Protein AF-A0A3R5X201-F1 (afdb_monomer_lite)

pLDDT: mean 80.2, std 12.68, range [33.44, 96.19]

Radius of gyration: 20.23 Å; chains: 1; bounding box: 48×45×53 Å

Secondary structure (DSSP, 8-state):
--HHHHHHHHHHHHHHHHHHHHHHHH---SSHHHHHHHHHHHHHHHHHHHHHHHHHHHHH---HHHHHHHHHHHHHHHHHHHHHHHHHHS-TT-HHHHHHHHHHTHHHHHHHHHHHHHHHTTTT--TT----GGGGGGHHHHHHHHHHHHTHHHH-SSEE--TT-TT-GGGGSTTTSEE-HHHHHHHHHHHHHHHHHHHHHHHH----S-HHHHHHHHHHHHHHHHHHHHHHTT-GGGSTTTT-

Foldseek 3Di:
DDPVVVVVVVVVVLVVLVVLLVVLVPDDDPDVVSVVVSLVVNLVSVLVVLVVVLVVVVVVQLADVLNVLSVVLSVLSNQLSVLVSQLVPDDLVQLVSNLQSVLSNLLSLLVNLLSLLVSLVCPPPDRPDDDDCVSVCSCVLSVVLSVCSNVCVVPVQAKAAPPPCVSRSVRPDPPRIDGHPSVVVSVCSSVVSNVNSLVSNVVSCPCPVDVVVNCVSVVVVVVVVVLVVCLVVVPPVNVSPPSD

Sequence (244 aa):
MSEKKKFTVYVGSVALCVGVAVLLHYVSFTNPYLQSICHLLRPFIYIGLYLVWAISFQKRIIQKEPRRCLIMIAVMMVFWMLVRMCKFEIPYEMPTALRYSWYLYYIPMLLLPTVSLYLAFYIRQPENYKLPERRCLLFFPALFLIGIVLTNDLHQLIFTFPEGRLGEAASYEVGVYGYGAMYYAIVTWDLGCLLVALLIILLRCRKIKNRKMLWMPFGAYGLSVVYGIAYYLNLPSGKYFQAI

Structure (mmCIF, N/CA/C/O backbone):
data_AF-A0A3R5X201-F1
#
_entry.id   AF-A0A3R5X201-F1
#
loop_
_atom_site.group_PDB
_atom_site.id
_atom_site.type_symbol
_atom_site.label_atom_id
_atom_site.label_alt_id
_atom_site.label_comp_id
_atom_site.label_asym_id
_atom_site.label_entity_id
_atom_site.label_seq_id
_atom_site.pdbx_PDB_ins_code
_atom_site.Cartn_x
_atom_site.Cartn_y
_atom_site.Cartn_z
_atom_site.occupancy
_atom_site.B_iso_or_equiv
_atom_site.auth_seq_id
_atom_site.auth_comp_id
_atom_site.auth_asym_id
_atom_site.auth_atom_id
_atom_site.pdbx_PDB_model_num
ATOM 1 N N . MET A 1 1 ? -8.505 22.299 28.135 1.00 54.88 1 MET A N 1
ATOM 2 C CA . MET A 1 1 ? -8.803 22.596 26.711 1.00 54.88 1 MET A CA 1
ATOM 3 C C . MET A 1 1 ? -9.938 21.692 26.233 1.00 54.88 1 MET A C 1
ATOM 5 O O . MET A 1 1 ? -9.819 20.489 26.414 1.00 54.88 1 MET A O 1
ATOM 9 N N . SER A 1 2 ? -11.025 22.250 25.679 1.00 70.00 2 SER A N 1
ATOM 10 C CA . SER A 1 2 ? -12.183 21.482 25.170 1.00 70.00 2 SER A CA 1
ATOM 11 C C . SER A 1 2 ? -11.761 20.441 24.119 1.00 70.00 2 SER A C 1
ATOM 13 O O . SER A 1 2 ? -10.895 20.735 23.293 1.00 70.00 2 SER A O 1
ATOM 15 N N . GLU A 1 3 ? -12.378 19.253 24.120 1.00 66.56 3 GLU A N 1
ATOM 16 C CA . GLU A 1 3 ? -12.122 18.171 23.145 1.00 66.56 3 GLU A CA 1
ATOM 17 C C . GLU A 1 3 ? -12.241 18.650 21.689 1.00 66.56 3 GLU A C 1
ATOM 19 O O . GLU A 1 3 ? -11.437 18.272 20.838 1.00 66.56 3 GLU A O 1
ATOM 24 N N . LYS A 1 4 ? -13.156 19.591 21.412 1.00 67.94 4 LYS A N 1
ATOM 25 C CA . LYS A 1 4 ? -13.264 20.231 20.091 1.00 67.94 4 LYS A CA 1
ATOM 26 C C . LYS A 1 4 ? -12.002 21.016 19.723 1.00 67.94 4 LYS A C 1
ATOM 28 O O . LYS A 1 4 ? -11.530 20.908 18.601 1.00 67.94 4 LYS A O 1
ATOM 33 N N . LYS A 1 5 ? -11.420 21.757 20.672 1.00 69.25 5 LYS A N 1
ATOM 34 C CA . LYS A 1 5 ? -10.214 22.573 20.448 1.00 69.25 5 LYS A CA 1
ATOM 35 C C . LYS A 1 5 ? -8.973 21.692 20.240 1.00 69.25 5 LYS A C 1
ATOM 37 O O . LYS A 1 5 ? -8.153 22.015 19.390 1.00 69.25 5 LYS A O 1
ATOM 42 N N . LYS A 1 6 ? -8.870 20.545 20.928 1.00 72.06 6 LYS A N 1
ATOM 43 C CA . LYS A 1 6 ? -7.824 19.532 20.662 1.00 72.06 6 LYS A CA 1
ATOM 44 C C . LYS A 1 6 ? -7.958 18.921 19.265 1.00 72.06 6 LYS A C 1
ATOM 46 O O . LYS A 1 6 ? -6.959 18.801 18.563 1.00 72.06 6 LYS A O 1
ATOM 51 N N . PHE A 1 7 ? -9.179 18.574 18.857 1.00 73.12 7 PHE A N 1
ATOM 52 C CA . PHE A 1 7 ? -9.446 18.027 17.526 1.00 73.12 7 PHE A CA 1
ATOM 53 C C . PHE A 1 7 ? -9.101 19.029 16.415 1.00 73.12 7 PHE A C 1
ATOM 55 O O . PHE A 1 7 ? -8.406 18.667 15.471 1.00 73.12 7 PHE A O 1
ATOM 62 N N . THR A 1 8 ? -9.506 20.296 16.550 1.00 72.56 8 THR A N 1
ATOM 63 C CA . THR A 1 8 ? -9.179 21.349 15.574 1.00 72.56 8 THR A CA 1
ATOM 64 C C . THR A 1 8 ? -7.673 21.578 15.452 1.00 72.56 8 THR A C 1
ATOM 66 O O . THR A 1 8 ? -7.174 21.684 14.337 1.00 72.56 8 THR A O 1
ATOM 69 N N . VAL A 1 9 ? -6.939 21.601 16.571 1.00 75.81 9 VAL A N 1
ATOM 70 C CA . VAL A 1 9 ? -5.472 21.729 16.550 1.00 75.81 9 VAL A CA 1
ATOM 71 C C . VAL A 1 9 ? -4.833 20.531 15.850 1.00 75.81 9 VAL A C 1
ATOM 73 O O . VAL A 1 9 ? -3.992 20.726 14.983 1.00 75.81 9 VAL A O 1
ATOM 76 N N . TYR A 1 10 ? -5.275 19.305 16.149 1.00 77.50 10 TYR A N 1
ATOM 77 C CA . TYR A 1 10 ? -4.751 18.100 15.499 1.00 77.50 10 TYR A CA 1
ATOM 78 C C . TYR A 1 10 ? -4.976 18.114 13.980 1.00 77.50 10 TYR A C 1
ATOM 80 O O . TYR A 1 10 ? -4.047 17.866 13.216 1.00 77.50 10 TYR A O 1
ATOM 88 N N . VAL A 1 11 ? -6.191 18.453 13.538 1.00 78.38 11 VAL A N 1
ATOM 89 C CA . VAL A 1 11 ? -6.516 18.572 12.108 1.00 78.38 11 VAL A CA 1
ATOM 90 C C . VAL A 1 11 ? -5.686 19.676 11.447 1.00 78.38 11 VAL A C 1
ATOM 92 O O . VAL A 1 11 ? -5.146 19.455 10.367 1.00 78.38 11 VAL A O 1
ATOM 95 N N . GLY A 1 12 ? -5.526 20.827 12.109 1.00 78.94 12 GLY A N 1
ATOM 96 C CA . GLY A 1 12 ? -4.688 21.925 11.623 1.00 78.94 12 GLY A CA 1
ATOM 97 C C . GLY A 1 12 ? -3.215 21.536 11.478 1.00 78.94 12 GLY A C 1
ATOM 98 O O . GLY A 1 12 ? -2.607 21.838 10.457 1.00 78.94 12 GLY A O 1
ATOM 99 N N . SER A 1 13 ? -2.652 20.805 12.446 1.00 78.69 13 SER A N 1
ATOM 100 C CA . SER A 1 13 ? -1.269 20.316 12.380 1.00 78.69 13 SER A CA 1
ATOM 101 C C . SER A 1 13 ? -1.060 19.306 11.252 1.00 78.69 13 SER A C 1
ATOM 103 O O . SER A 1 13 ? -0.078 19.411 10.525 1.00 78.69 13 SER A O 1
ATOM 105 N N . VAL A 1 14 ? -1.988 18.360 11.059 1.00 82.12 14 VAL A N 1
ATOM 106 C CA . VAL A 1 14 ? -1.908 17.404 9.940 1.00 82.12 14 VAL A CA 1
ATOM 107 C C . VAL A 1 14 ? -1.999 18.135 8.601 1.00 82.12 14 VAL A C 1
ATOM 109 O O . VAL A 1 14 ? -1.179 17.886 7.721 1.00 82.12 14 VAL A O 1
ATOM 112 N N . ALA A 1 15 ? -2.945 19.068 8.458 1.00 80.06 15 ALA A N 1
ATOM 113 C CA . ALA A 1 15 ? -3.091 19.869 7.245 1.00 80.06 15 ALA A CA 1
ATOM 114 C C . ALA A 1 15 ? -1.836 20.704 6.950 1.00 80.06 15 ALA A C 1
ATOM 116 O O . ALA A 1 15 ? -1.419 20.780 5.798 1.00 80.06 15 ALA A O 1
ATOM 117 N N . LEU A 1 16 ? -1.196 21.267 7.980 1.00 84.25 16 LEU A N 1
ATOM 118 C CA . LEU A 1 16 ? 0.070 21.983 7.842 1.00 84.25 16 LEU A CA 1
ATOM 119 C C . LEU A 1 16 ? 1.196 21.054 7.374 1.00 84.25 16 LEU A C 1
ATOM 121 O O . LEU A 1 16 ? 1.889 21.391 6.423 1.00 84.25 16 LEU A O 1
ATOM 125 N N . CYS A 1 17 ? 1.368 19.880 7.990 1.00 83.06 17 CYS A N 1
ATOM 126 C CA . CYS A 1 17 ? 2.397 18.918 7.580 1.00 83.06 17 CYS A CA 1
ATOM 127 C C . CYS A 1 17 ? 2.208 18.453 6.130 1.00 83.06 17 CYS A C 1
ATOM 129 O O . CYS A 1 17 ? 3.175 18.408 5.372 1.00 83.06 17 CYS A O 1
ATOM 131 N N . VAL A 1 18 ? 0.969 18.150 5.732 1.00 79.94 18 VAL A N 1
ATOM 132 C CA . VAL A 1 18 ? 0.644 17.788 4.344 1.00 79.94 18 VAL A CA 1
ATOM 133 C C . VAL A 1 18 ? 0.890 18.975 3.411 1.00 79.94 18 VAL A C 1
ATOM 135 O O . VAL A 1 18 ? 1.513 18.805 2.370 1.00 79.94 18 VAL A O 1
ATOM 138 N N . GLY A 1 19 ? 0.484 20.186 3.801 1.00 78.69 19 GLY A N 1
ATOM 139 C CA . GLY A 1 19 ? 0.745 21.409 3.043 1.00 78.69 19 GLY A CA 1
ATOM 140 C C . GLY A 1 19 ? 2.239 21.665 2.839 1.00 78.69 19 GLY A C 1
ATOM 141 O O . GLY A 1 19 ? 2.656 21.961 1.727 1.00 78.69 19 GLY A O 1
ATOM 142 N N . VAL A 1 20 ? 3.064 21.469 3.870 1.00 81.50 20 VAL A N 1
ATOM 143 C CA . VAL A 1 20 ? 4.528 21.566 3.772 1.00 81.50 20 VAL A CA 1
ATOM 144 C C . VAL A 1 20 ? 5.083 20.495 2.834 1.00 81.50 20 VAL A C 1
ATOM 146 O O . VAL A 1 20 ? 5.895 20.824 1.977 1.00 81.50 20 VAL A O 1
ATOM 149 N N . ALA A 1 21 ? 4.628 19.242 2.925 1.00 77.75 21 ALA A N 1
ATOM 150 C CA . ALA A 1 21 ? 5.061 18.188 2.004 1.00 77.75 21 ALA A CA 1
ATOM 151 C C . ALA A 1 21 ? 4.704 18.514 0.539 1.00 77.75 21 ALA A C 1
ATOM 153 O O . ALA A 1 21 ? 5.529 18.321 -0.357 1.00 77.75 21 ALA A O 1
ATOM 154 N N . VAL A 1 22 ? 3.511 19.073 0.306 1.00 76.50 22 VAL A N 1
ATOM 155 C CA . VAL A 1 22 ? 3.050 19.537 -1.012 1.00 76.50 22 VAL A CA 1
ATOM 156 C C . VAL A 1 22 ? 3.802 20.782 -1.476 1.00 76.50 22 VAL A C 1
ATOM 158 O O . VAL A 1 22 ? 4.038 20.917 -2.665 1.00 76.50 22 VAL A O 1
ATOM 161 N N . LEU A 1 23 ? 4.212 21.690 -0.594 1.00 78.56 23 LEU A N 1
ATOM 162 C CA . LEU A 1 23 ? 5.036 22.842 -0.975 1.00 78.56 23 LEU A CA 1
ATOM 163 C C . LEU A 1 23 ? 6.458 22.407 -1.324 1.00 78.56 23 LEU A C 1
ATOM 165 O O . LEU A 1 23 ? 6.957 22.769 -2.386 1.00 78.56 23 LEU A O 1
ATOM 169 N N . LEU A 1 24 ? 7.070 21.561 -0.487 1.00 77.00 24 LEU A N 1
ATOM 170 C CA . LEU A 1 24 ? 8.360 20.935 -0.777 1.00 77.00 24 LEU A CA 1
ATOM 171 C C . LEU A 1 24 ? 8.314 20.248 -2.141 1.00 77.00 24 LEU A C 1
ATOM 173 O O . LEU A 1 24 ? 9.285 20.362 -2.874 1.00 77.00 24 LEU A O 1
ATOM 177 N N . HIS A 1 25 ? 7.183 19.598 -2.465 1.00 69.12 25 HIS A N 1
ATOM 178 C CA . HIS A 1 25 ? 6.593 19.397 -3.800 1.00 69.12 25 HIS A CA 1
ATOM 179 C C . HIS A 1 25 ? 7.146 20.202 -4.986 1.00 69.12 25 HIS A C 1
ATOM 181 O O . HIS A 1 25 ? 7.926 19.734 -5.817 1.00 69.12 25 HIS A O 1
ATOM 187 N N . TYR A 1 26 ? 6.618 21.424 -5.034 1.00 70.44 26 TYR A N 1
ATOM 188 C CA . TYR A 1 26 ? 6.641 22.360 -6.147 1.00 70.44 26 TYR A CA 1
ATOM 189 C C . TYR A 1 26 ? 7.843 23.298 -6.107 1.00 70.44 26 TYR A C 1
ATOM 191 O O . TYR A 1 26 ? 8.171 23.911 -7.119 1.00 70.44 26 TYR A O 1
ATOM 199 N N . VAL A 1 27 ? 8.497 23.429 -4.953 1.00 73.81 27 VAL A N 1
ATOM 200 C CA . VAL A 1 27 ? 9.681 24.274 -4.833 1.00 73.81 27 VAL A CA 1
ATOM 201 C C . VAL A 1 27 ? 10.889 23.526 -5.398 1.00 73.81 27 VAL A C 1
ATOM 203 O O . VAL A 1 27 ? 11.453 22.640 -4.758 1.00 73.81 27 VAL A O 1
ATOM 206 N N . SER A 1 28 ? 11.291 23.897 -6.612 1.00 68.44 28 SER A N 1
ATOM 207 C CA . SER A 1 28 ? 12.563 23.494 -7.209 1.00 68.44 28 SER A CA 1
ATOM 208 C C . SER A 1 28 ? 13.645 24.505 -6.838 1.00 68.44 28 SER A C 1
ATOM 210 O O . SER A 1 28 ? 13.549 25.681 -7.194 1.00 68.44 28 SER A O 1
ATOM 212 N N . PHE A 1 29 ? 14.681 24.054 -6.138 1.00 73.56 29 PHE A N 1
ATOM 213 C CA . PHE A 1 29 ? 15.856 24.870 -5.851 1.00 73.56 29 PHE A CA 1
ATOM 214 C C . PHE A 1 29 ? 16.915 24.655 -6.932 1.00 73.56 29 PHE A C 1
ATOM 216 O O . PHE A 1 29 ? 17.161 23.528 -7.340 1.00 73.56 29 PHE A O 1
ATOM 223 N N . THR A 1 30 ? 17.585 25.725 -7.357 1.00 72.38 30 THR A N 1
ATOM 224 C CA . THR A 1 30 ? 18.755 25.644 -8.251 1.00 72.38 30 THR A CA 1
ATOM 225 C C . THR A 1 30 ? 19.963 24.984 -7.585 1.00 72.38 30 THR A C 1
ATOM 227 O O . THR A 1 30 ? 20.855 24.498 -8.272 1.00 72.38 30 THR A O 1
ATOM 230 N N . ASN A 1 31 ? 20.005 24.954 -6.248 1.00 79.00 31 ASN A N 1
ATOM 231 C CA . ASN A 1 31 ? 21.048 24.270 -5.496 1.00 79.00 31 ASN A CA 1
ATOM 232 C C . ASN A 1 31 ? 20.703 22.771 -5.335 1.00 79.00 31 ASN A C 1
ATOM 234 O O . ASN A 1 31 ? 19.707 22.457 -4.672 1.00 79.00 31 ASN A O 1
ATOM 238 N N . PRO A 1 32 ? 21.539 21.850 -5.856 1.00 78.00 32 PRO A N 1
ATOM 239 C CA . PRO A 1 32 ? 21.261 20.414 -5.838 1.00 78.00 32 PRO A CA 1
ATOM 240 C C . PRO A 1 32 ? 21.160 19.837 -4.418 1.00 78.00 32 PRO A C 1
ATOM 242 O O . PRO A 1 32 ? 20.329 18.969 -4.169 1.00 78.00 32 PRO A O 1
ATOM 245 N N . TYR A 1 33 ? 21.917 20.365 -3.450 1.00 77.44 33 TYR A N 1
ATOM 246 C CA . TYR A 1 33 ? 21.862 19.897 -2.061 1.00 77.44 33 TYR A CA 1
ATOM 247 C C . TYR A 1 33 ? 20.525 20.233 -1.391 1.00 77.44 33 TYR A C 1
ATOM 249 O O . TYR A 1 33 ? 19.939 19.392 -0.709 1.00 77.44 33 TYR A O 1
ATOM 257 N N . LEU A 1 34 ? 20.007 21.448 -1.609 1.00 76.25 34 LEU A N 1
ATOM 258 C CA . LEU A 1 34 ? 18.697 21.854 -1.083 1.00 76.25 34 LEU A CA 1
ATOM 259 C C . LEU A 1 34 ? 17.566 21.049 -1.723 1.00 76.25 34 LEU A C 1
ATOM 261 O O . LEU A 1 34 ? 16.608 20.682 -1.040 1.00 76.25 34 LEU A O 1
ATOM 265 N N . GLN A 1 35 ? 17.695 20.732 -3.011 1.00 76.06 35 GLN A N 1
ATOM 266 C CA . GLN A 1 35 ? 16.740 19.890 -3.714 1.00 76.06 35 GLN A CA 1
ATOM 267 C C . GLN A 1 35 ? 16.716 18.465 -3.135 1.00 76.06 35 GLN A C 1
ATOM 269 O O . GLN A 1 35 ? 15.639 17.991 -2.769 1.00 76.06 35 GLN A O 1
ATOM 274 N N . SER A 1 36 ? 17.870 17.815 -2.947 1.00 75.31 36 SER A N 1
ATOM 275 C CA . SER A 1 36 ? 17.950 16.486 -2.314 1.00 75.31 36 SER A CA 1
ATOM 276 C C . SER A 1 36 ? 17.367 16.473 -0.897 1.00 75.31 36 SER A C 1
ATOM 278 O O . SER A 1 36 ? 16.604 15.572 -0.549 1.00 75.31 36 SER A O 1
ATOM 280 N N . ILE A 1 37 ? 17.635 17.506 -0.090 1.00 78.12 37 ILE A N 1
ATOM 281 C CA . ILE A 1 37 ? 17.034 17.645 1.248 1.00 78.12 37 ILE A CA 1
ATOM 282 C C . ILE A 1 37 ? 15.502 17.703 1.156 1.00 78.12 37 ILE A C 1
ATOM 284 O O . ILE A 1 37 ? 14.813 17.020 1.914 1.00 78.12 37 ILE A O 1
ATOM 288 N N . CYS A 1 38 ? 14.947 18.463 0.208 1.00 75.62 38 CYS A N 1
ATOM 289 C CA . CYS A 1 38 ? 13.499 18.539 0.005 1.00 75.62 38 CYS A CA 1
ATOM 290 C C . CYS A 1 38 ? 12.897 17.200 -0.441 1.00 75.62 38 CYS A C 1
ATOM 292 O O . CYS A 1 38 ? 11.801 16.854 0.007 1.00 75.62 38 CYS A O 1
ATOM 294 N N . HIS A 1 39 ? 13.596 16.436 -1.284 1.00 74.44 39 HIS A N 1
ATOM 295 C CA . HIS A 1 39 ? 13.162 15.102 -1.704 1.00 74.44 39 HIS A CA 1
ATOM 296 C C . HIS A 1 39 ? 13.128 14.110 -0.536 1.00 74.44 39 HIS A C 1
ATOM 298 O O . HIS A 1 39 ? 12.133 13.401 -0.384 1.00 74.44 39 HIS A O 1
ATOM 304 N N . LEU A 1 40 ? 14.143 14.128 0.333 1.00 78.44 40 LEU A N 1
ATOM 305 C CA . LEU A 1 40 ? 14.232 13.259 1.510 1.00 78.44 40 LEU A CA 1
ATOM 306 C C . LEU A 1 40 ? 13.231 13.648 2.607 1.00 78.44 40 LEU A C 1
ATOM 308 O O . LEU A 1 40 ? 12.630 12.777 3.231 1.00 78.44 40 LEU A O 1
ATOM 312 N N . LEU A 1 41 ? 12.998 14.943 2.840 1.00 82.19 41 LEU A N 1
ATOM 313 C CA . LEU A 1 41 ? 12.103 15.413 3.908 1.00 82.19 41 LEU A CA 1
ATOM 314 C C . LEU A 1 41 ? 10.648 14.958 3.725 1.00 82.19 41 LEU A C 1
ATOM 316 O O . LEU A 1 41 ? 9.970 14.669 4.711 1.00 82.19 41 LEU A O 1
ATOM 320 N N . ARG A 1 42 ? 10.156 14.859 2.484 1.00 80.00 42 ARG A N 1
ATOM 321 C CA . ARG A 1 42 ? 8.764 14.465 2.191 1.00 80.00 42 ARG A CA 1
ATOM 322 C C . ARG A 1 42 ? 8.389 13.086 2.767 1.00 80.00 42 ARG A C 1
ATOM 324 O O . ARG A 1 42 ? 7.437 13.034 3.549 1.00 80.00 42 ARG A O 1
ATOM 331 N N . PRO A 1 43 ? 9.089 11.974 2.450 1.00 81.88 43 PRO A N 1
ATOM 332 C CA . PRO A 1 43 ? 8.779 10.671 3.031 1.00 81.88 43 PRO A CA 1
ATOM 333 C C . PRO A 1 43 ? 8.939 10.655 4.557 1.00 81.88 43 PRO A C 1
ATOM 335 O O . PRO A 1 43 ? 8.130 10.014 5.225 1.00 81.88 43 PRO A O 1
ATOM 338 N N . PHE A 1 44 ? 9.884 11.409 5.137 1.00 84.69 44 PHE A N 1
ATOM 339 C CA . PHE A 1 44 ? 10.009 11.521 6.598 1.00 84.69 44 PHE A CA 1
ATOM 340 C C . PHE A 1 44 ? 8.803 12.203 7.254 1.00 84.69 44 PHE A C 1
ATOM 342 O O . PHE A 1 44 ? 8.348 11.739 8.303 1.00 84.69 44 PHE A O 1
ATOM 349 N N . ILE A 1 45 ? 8.239 13.249 6.636 1.00 86.88 45 ILE A N 1
ATOM 350 C CA . ILE A 1 45 ? 6.998 13.881 7.114 1.00 86.88 45 ILE A CA 1
ATOM 351 C C . ILE A 1 45 ? 5.859 12.855 7.121 1.00 86.88 45 ILE A C 1
ATOM 353 O O . ILE A 1 45 ? 5.164 12.717 8.130 1.00 86.88 45 ILE A O 1
ATOM 357 N N . TYR A 1 46 ? 5.685 12.097 6.034 1.00 84.62 46 TYR A N 1
ATOM 358 C CA . TYR A 1 46 ? 4.631 11.083 5.957 1.00 84.62 46 TYR A CA 1
ATOM 359 C C . TYR A 1 46 ? 4.833 9.938 6.959 1.00 84.62 46 TYR A C 1
ATOM 361 O O . TYR A 1 46 ? 3.883 9.564 7.646 1.00 84.62 46 TYR A O 1
ATOM 369 N N . ILE A 1 47 ? 6.061 9.431 7.117 1.00 87.62 47 ILE A N 1
ATOM 370 C CA . ILE A 1 47 ? 6.395 8.421 8.135 1.00 87.62 47 ILE A CA 1
ATOM 371 C C . ILE A 1 47 ? 6.062 8.952 9.533 1.00 87.62 47 ILE A C 1
ATOM 373 O O . ILE A 1 47 ? 5.393 8.263 10.306 1.00 87.62 47 ILE A O 1
ATOM 377 N N . GLY A 1 48 ? 6.452 10.191 9.847 1.00 87.00 48 GLY A N 1
ATOM 378 C CA . GLY A 1 48 ? 6.118 10.840 11.114 1.00 87.00 48 GLY A CA 1
ATOM 379 C C . GLY A 1 48 ? 4.607 10.907 11.355 1.00 87.00 48 GLY A C 1
ATOM 380 O O . GLY A 1 48 ? 4.135 10.539 12.435 1.00 87.00 48 GLY A O 1
ATOM 381 N N . LEU A 1 49 ? 3.828 11.292 10.338 1.00 88.06 49 LEU A N 1
ATOM 382 C CA . LEU A 1 49 ? 2.364 11.309 10.409 1.00 88.06 49 LEU A CA 1
ATOM 383 C C . LEU A 1 49 ? 1.780 9.911 10.657 1.00 88.06 49 LEU A C 1
ATOM 385 O O . LEU A 1 49 ? 0.899 9.769 11.511 1.00 88.06 49 LEU A O 1
ATOM 389 N N . TYR A 1 50 ? 2.280 8.877 9.976 1.00 87.44 50 TYR A N 1
ATOM 390 C CA . TYR A 1 50 ? 1.832 7.494 10.174 1.00 87.44 50 TYR A CA 1
ATOM 391 C C . TYR A 1 50 ? 2.154 6.976 11.579 1.00 87.44 50 TYR A C 1
ATOM 393 O O . TYR A 1 50 ? 1.313 6.318 12.194 1.00 87.44 50 TYR A O 1
ATOM 401 N N . LEU A 1 51 ? 3.321 7.319 12.130 1.00 87.12 51 LEU A N 1
ATOM 402 C CA . LEU A 1 51 ? 3.705 6.948 13.494 1.00 87.12 51 LEU A CA 1
ATOM 403 C C . LEU A 1 51 ? 2.828 7.644 14.540 1.00 87.12 51 LEU A C 1
ATOM 405 O O . LEU A 1 51 ? 2.301 6.987 15.441 1.00 87.12 51 LEU A O 1
ATOM 409 N N . VAL A 1 52 ? 2.605 8.955 14.405 1.00 87.75 52 VAL A N 1
ATOM 410 C CA . VAL A 1 52 ? 1.708 9.708 15.299 1.00 87.75 52 VAL A CA 1
ATOM 411 C C . VAL A 1 52 ? 0.289 9.148 15.234 1.00 87.75 52 VAL A C 1
ATOM 413 O O . VAL A 1 52 ? -0.355 8.964 16.272 1.00 87.75 52 VAL A O 1
ATOM 416 N N . TRP A 1 53 ? -0.197 8.841 14.031 1.00 88.00 53 TRP A N 1
ATOM 417 C CA . TRP A 1 53 ? -1.483 8.187 13.816 1.00 88.00 53 TRP A CA 1
ATOM 418 C C . TRP A 1 53 ? -1.540 6.832 14.536 1.00 88.00 53 TRP A C 1
ATOM 420 O O . TRP A 1 53 ? -2.433 6.623 15.361 1.00 88.00 53 TRP A O 1
ATOM 430 N N . ALA A 1 54 ? -0.549 5.961 14.331 1.00 85.88 54 ALA A N 1
ATOM 431 C CA . ALA A 1 54 ? -0.478 4.641 14.958 1.00 85.88 54 ALA A CA 1
ATOM 432 C C . ALA A 1 54 ? -0.482 4.719 16.496 1.00 85.88 54 ALA A C 1
ATOM 434 O O . ALA A 1 54 ? -1.286 4.046 17.148 1.00 85.88 54 ALA A O 1
ATOM 435 N N . ILE A 1 55 ? 0.339 5.598 17.083 1.00 84.62 55 ILE A N 1
ATOM 436 C CA . ILE A 1 55 ? 0.398 5.828 18.538 1.00 84.62 55 ILE A CA 1
ATOM 437 C C . ILE A 1 55 ? -0.946 6.357 19.058 1.00 84.62 55 ILE A C 1
ATOM 439 O O . ILE A 1 55 ? -1.438 5.925 20.105 1.00 84.62 55 ILE A O 1
ATOM 443 N N . SER A 1 56 ? -1.578 7.275 18.323 1.00 82.44 56 SER A N 1
ATOM 444 C CA . SER A 1 56 ? -2.893 7.816 18.678 1.00 82.44 56 SER A CA 1
ATOM 445 C C . SER A 1 56 ? -3.965 6.720 18.737 1.00 82.44 56 SER A C 1
ATOM 447 O O . SER A 1 56 ? -4.814 6.723 19.632 1.00 82.44 56 SER A O 1
ATOM 449 N N . PHE A 1 57 ? -3.920 5.744 17.827 1.00 79.12 57 PHE A N 1
ATOM 450 C CA . PHE A 1 57 ? -4.826 4.593 17.849 1.00 79.12 57 PHE A CA 1
ATOM 451 C C . PHE A 1 57 ? -4.525 3.601 18.969 1.00 79.12 57 PHE A C 1
ATOM 453 O O . PHE A 1 57 ? -5.466 3.136 19.615 1.00 79.12 57 PHE A O 1
ATOM 460 N N . GLN A 1 58 ? -3.251 3.334 19.262 1.00 79.25 58 GLN A N 1
ATOM 461 C CA . GLN A 1 58 ? -2.864 2.466 20.379 1.00 79.25 58 GLN A CA 1
ATOM 462 C C . GLN A 1 58 ? -3.419 2.955 21.722 1.00 79.25 58 GLN A C 1
ATOM 464 O O . GLN A 1 58 ? -3.816 2.136 22.546 1.00 79.25 58 GLN A O 1
ATOM 469 N N . LYS A 1 59 ? -3.496 4.277 21.925 1.00 79.44 59 LYS A N 1
ATOM 470 C CA . LYS A 1 59 ? -4.063 4.877 23.145 1.00 79.44 59 LYS A CA 1
ATOM 471 C C . LYS A 1 59 ? -5.594 4.822 23.209 1.00 79.44 59 LYS A C 1
ATOM 473 O O . LYS A 1 59 ? -6.149 4.882 24.298 1.00 79.44 59 LYS A O 1
ATOM 478 N N . ARG A 1 60 ? -6.281 4.750 22.062 1.00 81.75 60 ARG A N 1
ATOM 479 C CA . ARG A 1 60 ? -7.755 4.808 21.978 1.00 81.75 60 ARG A CA 1
ATOM 480 C C . ARG A 1 60 ? -8.428 3.438 21.920 1.00 81.75 60 ARG A C 1
ATOM 482 O O . ARG A 1 60 ? -9.603 3.338 22.255 1.00 81.75 60 ARG A O 1
ATOM 489 N N . ILE A 1 61 ? -7.722 2.402 21.468 1.00 80.56 61 ILE A N 1
ATOM 490 C CA . ILE A 1 61 ? -8.305 1.078 21.219 1.00 80.56 61 ILE A CA 1
ATOM 491 C C . ILE A 1 61 ? -7.864 0.094 22.296 1.00 80.56 61 ILE A C 1
ATOM 493 O O . ILE A 1 61 ? -6.710 -0.330 22.338 1.00 80.56 61 ILE A O 1
ATOM 497 N N . ILE A 1 62 ? -8.821 -0.312 23.131 1.00 76.81 62 ILE A N 1
ATOM 498 C CA . ILE A 1 62 ? -8.578 -1.220 24.257 1.00 76.81 62 ILE A CA 1
ATOM 499 C C . ILE A 1 62 ? -8.432 -2.677 23.778 1.00 76.81 62 ILE A C 1
ATOM 501 O O . ILE A 1 62 ? -7.549 -3.393 24.242 1.00 76.81 62 ILE A O 1
ATOM 505 N N . GLN A 1 63 ? -9.164 -3.089 22.737 1.00 81.38 63 GLN A N 1
ATOM 506 C CA . GLN A 1 63 ? -9.069 -4.441 22.166 1.00 81.38 63 GLN A CA 1
ATOM 507 C C . GLN A 1 63 ? -7.681 -4.740 21.567 1.00 81.38 63 GLN A C 1
ATOM 509 O O . GLN A 1 63 ? -7.137 -3.942 20.797 1.00 81.38 63 GLN A O 1
ATOM 514 N N . LYS A 1 64 ? -7.110 -5.911 21.881 1.00 85.56 64 LYS A N 1
ATOM 515 C CA . LYS A 1 64 ? -5.752 -6.306 21.453 1.00 85.56 64 LYS A CA 1
ATOM 516 C C . LYS A 1 64 ? -5.659 -6.635 19.956 1.00 85.56 64 LYS A C 1
ATOM 518 O O . LYS A 1 64 ? -4.741 -6.162 19.290 1.00 85.56 64 LYS A O 1
ATOM 523 N N . GLU A 1 65 ? -6.608 -7.398 19.414 1.00 86.88 65 GLU A N 1
ATOM 524 C CA . GLU A 1 65 ? -6.556 -7.856 18.013 1.00 86.88 65 GLU A CA 1
ATOM 525 C C . GLU A 1 65 ? -6.716 -6.720 16.982 1.00 86.88 65 GLU A C 1
ATOM 527 O O . GLU A 1 65 ? -5.876 -6.608 16.083 1.00 86.88 65 GLU A O 1
ATOM 532 N N . PRO A 1 66 ? -7.690 -5.793 17.112 1.00 87.00 66 PRO A N 1
ATOM 533 C CA . PRO A 1 66 ? -7.798 -4.646 16.204 1.00 87.00 66 PRO A CA 1
ATOM 534 C C . PRO A 1 66 ? -6.567 -3.741 16.266 1.00 87.00 66 PRO A C 1
ATOM 536 O O . PRO A 1 66 ? -6.124 -3.204 15.252 1.00 87.00 66 PRO A O 1
ATOM 539 N N . ARG A 1 67 ? -5.974 -3.605 17.458 1.00 88.38 67 ARG A N 1
ATOM 540 C CA . ARG A 1 67 ? -4.738 -2.847 17.661 1.00 88.38 67 ARG A CA 1
ATOM 541 C C . ARG A 1 67 ? -3.573 -3.473 16.901 1.00 88.38 67 ARG A C 1
ATOM 543 O O . ARG A 1 67 ? -2.829 -2.746 16.251 1.00 88.38 67 ARG A O 1
ATOM 550 N N . ARG A 1 68 ? -3.442 -4.804 16.925 1.00 88.62 68 ARG A N 1
ATOM 551 C CA . ARG A 1 68 ? -2.434 -5.528 16.136 1.00 88.62 68 ARG A CA 1
ATOM 552 C C . ARG A 1 68 ? -2.614 -5.279 14.637 1.00 88.62 68 ARG A C 1
ATOM 554 O O . ARG A 1 68 ? -1.634 -4.990 13.961 1.00 88.62 68 ARG A O 1
ATOM 561 N N . CYS A 1 69 ? -3.851 -5.301 14.140 1.00 91.06 69 CYS A N 1
ATOM 562 C CA . CYS A 1 69 ? -4.148 -5.006 12.734 1.00 91.06 69 CYS A CA 1
ATOM 563 C C . CYS A 1 69 ? -3.757 -3.571 12.350 1.00 91.06 69 CYS A C 1
ATOM 565 O O . CYS A 1 69 ? -3.146 -3.355 11.310 1.00 91.06 69 CYS A O 1
ATOM 567 N N . LEU A 1 70 ? -4.053 -2.585 13.201 1.00 89.94 70 LEU A N 1
ATOM 568 C CA . LEU A 1 70 ? -3.673 -1.189 12.955 1.00 89.94 70 LEU A CA 1
ATOM 569 C C . LEU A 1 70 ? -2.160 -0.969 12.991 1.00 89.94 70 LEU A C 1
ATOM 571 O O . LEU A 1 70 ? -1.645 -0.171 12.213 1.00 89.94 70 LEU A O 1
ATOM 575 N N . ILE A 1 71 ? -1.443 -1.698 13.849 1.00 90.31 71 ILE A N 1
ATOM 576 C CA . ILE A 1 71 ? 0.024 -1.709 13.839 1.00 90.31 71 ILE A CA 1
ATOM 577 C C . ILE A 1 71 ? 0.533 -2.315 12.528 1.00 90.31 71 ILE A C 1
ATOM 579 O O . ILE A 1 71 ? 1.412 -1.728 11.910 1.00 90.31 71 ILE A O 1
ATOM 583 N N . MET A 1 72 ? -0.038 -3.432 12.062 1.00 91.50 72 MET A N 1
ATOM 584 C CA . MET A 1 72 ? 0.323 -4.015 10.762 1.00 91.50 72 MET A CA 1
ATOM 585 C C . MET A 1 72 ? 0.076 -3.035 9.609 1.00 91.50 72 MET A C 1
ATOM 587 O O . MET A 1 72 ? 0.941 -2.891 8.753 1.00 91.50 72 MET A O 1
ATOM 591 N N . ILE A 1 73 ? -1.055 -2.319 9.614 1.00 92.56 73 ILE A N 1
ATOM 592 C CA . ILE A 1 73 ? -1.344 -1.257 8.638 1.00 92.56 73 ILE A CA 1
ATOM 593 C C . ILE A 1 73 ? -0.271 -0.168 8.704 1.00 92.56 73 ILE A C 1
ATOM 595 O O . ILE A 1 73 ? 0.308 0.167 7.678 1.00 92.56 73 ILE A O 1
ATOM 599 N N . ALA A 1 74 ? 0.047 0.346 9.894 1.00 91.06 74 ALA A N 1
ATOM 600 C CA . ALA A 1 74 ? 1.066 1.382 10.053 1.00 91.06 74 ALA A CA 1
ATOM 601 C C . ALA A 1 74 ? 2.449 0.919 9.565 1.00 91.06 74 ALA A C 1
ATOM 603 O O . ALA A 1 74 ? 3.120 1.655 8.846 1.00 91.06 74 ALA A O 1
ATOM 604 N N . VAL A 1 75 ? 2.852 -0.312 9.898 1.00 91.94 75 VAL A N 1
ATOM 605 C CA . VAL A 1 75 ? 4.102 -0.917 9.414 1.00 91.94 75 VAL A CA 1
ATOM 606 C C . VAL A 1 75 ? 4.095 -1.019 7.890 1.00 91.94 75 VAL A C 1
ATOM 608 O O . VAL A 1 75 ? 5.085 -0.651 7.268 1.00 91.94 75 VAL A O 1
ATOM 611 N N . MET A 1 76 ? 2.985 -1.441 7.276 1.00 93.00 76 MET A N 1
ATOM 612 C CA . MET A 1 76 ? 2.867 -1.506 5.815 1.00 93.00 76 MET A CA 1
ATOM 613 C C . MET A 1 76 ? 2.907 -0.125 5.155 1.00 93.00 76 MET A C 1
ATOM 615 O O . MET A 1 76 ? 3.534 0.024 4.112 1.00 93.00 76 MET A O 1
ATOM 619 N N . MET A 1 77 ? 2.300 0.899 5.760 1.00 90.88 77 MET A N 1
ATOM 620 C CA . MET A 1 77 ? 2.368 2.276 5.254 1.00 90.88 77 MET A CA 1
ATOM 621 C C . MET A 1 77 ? 3.791 2.846 5.337 1.00 90.88 77 MET A C 1
ATOM 623 O O . MET A 1 77 ? 4.251 3.489 4.395 1.00 90.88 77 MET A O 1
ATOM 627 N N . VAL A 1 78 ? 4.511 2.583 6.434 1.00 90.88 78 VAL A N 1
ATOM 628 C CA . VAL A 1 78 ? 5.924 2.971 6.576 1.00 90.88 78 VAL A CA 1
ATOM 629 C C . VAL A 1 78 ? 6.793 2.205 5.581 1.00 90.88 78 VAL A C 1
ATOM 631 O O . VAL A 1 78 ? 7.591 2.824 4.886 1.00 90.88 78 VAL A O 1
ATOM 634 N N . PHE A 1 79 ? 6.604 0.889 5.456 1.00 90.88 79 PHE A N 1
ATOM 635 C CA . PHE A 1 79 ? 7.310 0.066 4.475 1.00 90.88 79 PHE A CA 1
ATOM 636 C C . PHE A 1 79 ? 7.090 0.577 3.048 1.00 90.88 79 PHE A C 1
ATOM 638 O O . PHE A 1 79 ? 8.057 0.768 2.316 1.00 90.88 79 PHE A O 1
ATOM 645 N N . TRP A 1 80 ? 5.846 0.887 2.672 1.00 89.19 80 TRP A N 1
ATOM 646 C CA . TRP A 1 80 ? 5.542 1.500 1.379 1.00 89.19 80 TRP A CA 1
ATOM 647 C C . TRP A 1 80 ? 6.309 2.813 1.201 1.00 89.19 80 TRP A C 1
ATOM 649 O O . TRP A 1 80 ? 6.961 3.011 0.179 1.00 89.19 80 TRP A O 1
ATOM 659 N N . MET A 1 81 ? 6.296 3.696 2.201 1.00 86.50 81 MET A N 1
ATOM 660 C CA . MET A 1 81 ? 7.002 4.973 2.104 1.00 86.50 81 MET A CA 1
ATOM 661 C C . MET A 1 81 ? 8.523 4.797 1.965 1.00 86.50 81 MET A C 1
ATOM 663 O O . MET A 1 81 ? 9.148 5.542 1.214 1.00 86.50 81 MET A O 1
ATOM 667 N N . LEU A 1 82 ? 9.111 3.786 2.612 1.00 86.38 82 LEU A N 1
ATOM 668 C CA . LEU A 1 82 ? 10.527 3.439 2.457 1.00 86.38 82 LEU A CA 1
ATOM 669 C C . LEU A 1 82 ? 10.836 2.909 1.054 1.00 86.38 82 LEU A C 1
ATOM 671 O O . LEU A 1 82 ? 11.754 3.404 0.410 1.00 86.38 82 LEU A O 1
ATOM 675 N N . VAL A 1 83 ? 10.039 1.971 0.533 1.00 85.38 83 VAL A N 1
ATOM 676 C CA . VAL A 1 83 ? 10.190 1.483 -0.851 1.00 85.38 83 VAL A CA 1
ATOM 677 C C . VAL A 1 83 ? 10.031 2.636 -1.845 1.00 85.38 83 VAL A C 1
ATOM 679 O O . VAL A 1 83 ? 10.760 2.715 -2.833 1.00 85.38 83 VAL A O 1
ATOM 682 N N . ARG A 1 84 ? 9.112 3.570 -1.570 1.00 81.38 84 ARG A N 1
ATOM 683 C CA . ARG A 1 84 ? 8.923 4.778 -2.374 1.00 81.38 84 ARG A CA 1
ATOM 684 C C . ARG A 1 84 ? 10.153 5.672 -2.350 1.00 81.38 84 ARG A C 1
ATOM 686 O O . ARG A 1 84 ? 10.598 6.082 -3.417 1.00 81.38 84 ARG A O 1
ATOM 693 N N . MET A 1 85 ? 10.703 5.928 -1.170 1.00 80.38 85 MET A N 1
ATOM 694 C CA . MET A 1 85 ? 11.941 6.683 -0.996 1.00 80.38 85 MET A CA 1
ATOM 695 C C . MET A 1 85 ? 13.089 6.039 -1.780 1.00 80.38 85 MET A C 1
ATOM 697 O O . MET A 1 85 ? 13.706 6.711 -2.596 1.00 80.38 85 MET A O 1
ATOM 701 N N . CYS A 1 86 ? 13.305 4.729 -1.632 1.00 80.44 86 CYS A N 1
ATOM 702 C CA . CYS A 1 86 ? 14.337 4.012 -2.381 1.00 80.44 86 CYS A CA 1
ATOM 703 C C . CYS A 1 86 ? 14.114 4.094 -3.898 1.00 80.44 86 CYS A C 1
ATOM 705 O O . CYS A 1 86 ? 15.051 4.388 -4.627 1.00 80.44 86 CYS A O 1
ATOM 707 N N . LYS A 1 87 ? 12.880 3.897 -4.386 1.00 76.31 87 LYS A N 1
ATOM 708 C CA . LYS A 1 87 ? 12.572 3.917 -5.827 1.00 76.31 87 LYS A CA 1
ATOM 709 C C . LYS A 1 87 ? 12.955 5.232 -6.507 1.00 76.31 87 LYS A C 1
ATOM 711 O O . LYS A 1 87 ? 13.412 5.190 -7.642 1.00 76.31 87 LYS A O 1
ATOM 716 N N . PHE A 1 88 ? 12.731 6.370 -5.852 1.00 69.56 88 PHE A N 1
ATOM 717 C CA . PHE A 1 88 ? 13.024 7.680 -6.443 1.00 69.56 88 PHE A CA 1
ATOM 718 C C . PHE A 1 88 ? 14.511 8.052 -6.406 1.00 69.56 88 PHE A C 1
ATOM 720 O O . PHE A 1 88 ? 14.924 8.894 -7.193 1.00 69.56 88 PHE A O 1
ATOM 727 N N . GLU A 1 89 ? 15.302 7.413 -5.543 1.00 73.31 89 GLU A N 1
ATOM 728 C CA . GLU A 1 89 ? 16.755 7.616 -5.460 1.00 73.31 89 GLU A CA 1
ATOM 729 C C . GLU A 1 89 ? 17.543 6.643 -6.358 1.00 73.31 89 GLU A C 1
ATOM 731 O O . GLU A 1 89 ? 18.739 6.828 -6.571 1.00 73.31 89 GLU A O 1
ATOM 736 N N . ILE A 1 90 ? 16.904 5.591 -6.890 1.00 76.75 90 ILE A N 1
ATOM 737 C CA . ILE A 1 90 ? 17.575 4.616 -7.759 1.00 76.75 90 ILE A CA 1
ATOM 738 C C . ILE A 1 90 ? 17.865 5.245 -9.134 1.00 76.75 90 ILE A C 1
ATOM 740 O O . ILE A 1 90 ? 16.927 5.669 -9.817 1.00 76.75 90 ILE A O 1
ATOM 744 N N . PRO A 1 91 ? 19.135 5.246 -9.588 1.00 74.50 91 PRO A N 1
ATOM 745 C CA . PRO A 1 91 ? 19.493 5.728 -10.916 1.00 74.50 91 PRO A CA 1
ATOM 746 C C . PRO A 1 91 ? 18.832 4.911 -12.029 1.00 74.50 91 PRO A C 1
ATOM 748 O O . PRO A 1 91 ? 18.704 3.689 -11.931 1.00 74.50 91 PRO A O 1
ATOM 751 N N . TYR A 1 92 ? 18.505 5.572 -13.141 1.00 74.25 92 TYR A N 1
ATOM 752 C CA . TYR A 1 92 ? 17.972 4.916 -14.343 1.00 74.25 92 TYR A CA 1
ATOM 753 C C . TYR A 1 92 ? 18.919 3.841 -14.908 1.00 74.25 92 TYR A C 1
ATOM 755 O O . TYR A 1 92 ? 18.480 2.836 -15.462 1.00 74.25 92 TYR A O 1
ATOM 763 N N . GLU A 1 93 ? 20.222 4.011 -14.678 1.00 77.44 93 GLU A N 1
ATOM 764 C CA . GLU A 1 93 ? 21.291 3.077 -15.048 1.00 77.44 93 GLU A CA 1
ATOM 765 C C . GLU A 1 93 ? 21.247 1.747 -14.275 1.00 77.44 93 GLU A C 1
ATOM 767 O O . GLU A 1 93 ? 21.958 0.806 -14.624 1.00 77.44 93 GLU A O 1
ATOM 772 N N . MET A 1 94 ? 20.401 1.633 -13.243 1.00 81.88 94 MET A N 1
ATOM 773 C CA . MET A 1 94 ? 20.208 0.414 -12.452 1.00 81.88 94 MET A CA 1
ATOM 774 C C . MET A 1 94 ? 18.814 -0.202 -12.691 1.00 81.88 94 MET A C 1
ATOM 776 O O . MET A 1 94 ? 17.983 -0.250 -11.774 1.00 81.88 94 MET A O 1
ATO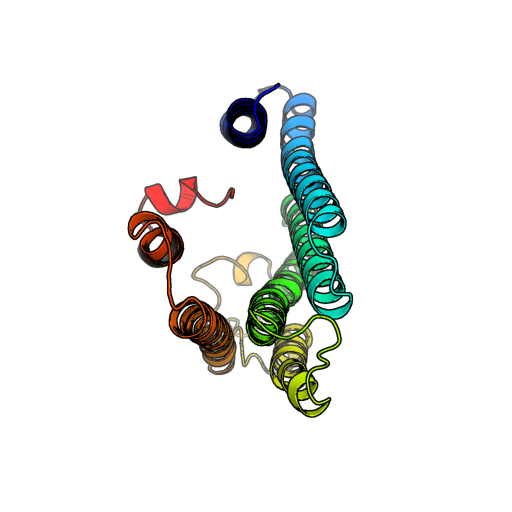M 780 N N . PRO A 1 95 ? 18.533 -0.738 -13.897 1.00 82.19 95 PRO A N 1
ATOM 781 C CA . PRO A 1 95 ? 17.209 -1.244 -14.270 1.00 82.19 95 PRO A CA 1
ATOM 782 C C . PRO A 1 95 ? 16.714 -2.372 -13.359 1.00 82.19 95 PRO A C 1
ATOM 784 O O . PRO A 1 95 ? 15.527 -2.457 -13.049 1.00 82.19 95 PRO A O 1
ATOM 787 N N . THR A 1 96 ? 17.621 -3.221 -12.880 1.00 84.12 96 THR A N 1
ATOM 788 C CA . THR A 1 96 ? 17.302 -4.312 -11.951 1.00 84.12 96 THR A CA 1
ATOM 789 C C . THR A 1 96 ? 16.756 -3.782 -10.624 1.00 84.12 96 THR A C 1
ATOM 791 O O . THR A 1 96 ? 15.764 -4.298 -10.108 1.00 84.12 96 THR A O 1
ATOM 794 N N . ALA A 1 97 ? 17.357 -2.719 -10.083 1.00 83.62 97 ALA A N 1
ATOM 795 C CA . ALA A 1 97 ? 16.923 -2.114 -8.827 1.00 83.62 97 ALA A CA 1
ATOM 796 C C . ALA A 1 97 ? 15.569 -1.400 -8.983 1.00 83.62 97 ALA A C 1
ATOM 798 O O . ALA A 1 97 ? 14.716 -1.509 -8.096 1.00 83.62 97 ALA A O 1
ATOM 799 N N . LEU A 1 98 ? 15.335 -0.741 -10.125 1.00 81.81 98 LEU A N 1
ATOM 800 C CA . LEU A 1 98 ? 14.035 -0.155 -10.470 1.00 81.81 98 LEU A CA 1
ATOM 801 C C . LEU A 1 98 ? 12.938 -1.222 -10.553 1.00 81.81 98 LEU A C 1
ATOM 803 O O . LEU A 1 98 ? 11.866 -1.041 -9.969 1.00 81.81 98 LEU A O 1
ATOM 807 N N . ARG A 1 99 ? 13.223 -2.349 -11.219 1.00 84.19 99 ARG A N 1
ATOM 808 C CA . ARG A 1 99 ? 12.293 -3.476 -11.367 1.00 84.19 99 ARG A CA 1
ATOM 809 C C . ARG A 1 99 ? 11.906 -4.085 -10.024 1.00 84.19 99 ARG A C 1
ATOM 811 O O . ARG A 1 99 ? 10.720 -4.173 -9.714 1.00 84.19 99 ARG A O 1
ATOM 818 N N . TYR A 1 100 ? 12.880 -4.461 -9.197 1.00 87.12 100 TYR A N 1
ATOM 819 C CA . TYR A 1 100 ? 12.576 -5.051 -7.890 1.00 87.12 100 TYR A CA 1
ATOM 820 C C . TYR A 1 100 ? 11.893 -4.055 -6.959 1.00 87.12 100 TYR A C 1
ATOM 822 O O . TYR A 1 100 ? 10.929 -4.417 -6.287 1.00 87.12 100 TYR A O 1
ATOM 830 N N . SER A 1 101 ? 12.317 -2.789 -6.969 1.00 86.00 101 SER A N 1
ATOM 831 C CA . SER A 1 101 ? 11.622 -1.743 -6.215 1.00 86.00 101 SER A CA 1
ATOM 832 C C . SER A 1 101 ? 10.170 -1.624 -6.654 1.00 86.00 101 SER A C 1
ATOM 834 O O . SER A 1 101 ? 9.299 -1.499 -5.802 1.00 86.00 101 SER A O 1
ATOM 836 N N . TRP A 1 102 ? 9.882 -1.725 -7.954 1.00 85.56 102 TRP A N 1
ATOM 837 C CA . TRP A 1 102 ? 8.516 -1.741 -8.475 1.00 85.56 102 TRP A CA 1
ATOM 838 C C . TRP A 1 102 ? 7.710 -2.961 -8.012 1.00 85.56 102 TRP A C 1
ATOM 840 O O . TRP A 1 102 ? 6.581 -2.784 -7.562 1.00 85.56 102 TRP A O 1
ATOM 850 N N . TYR A 1 103 ? 8.272 -4.170 -8.031 1.00 91.06 103 TYR A N 1
ATOM 851 C CA . TYR A 1 103 ? 7.585 -5.360 -7.511 1.00 91.06 103 TYR A CA 1
ATOM 852 C C . TYR A 1 103 ? 7.297 -5.253 -6.004 1.00 91.06 103 TYR A C 1
ATOM 854 O O . TYR A 1 103 ? 6.208 -5.614 -5.554 1.00 91.06 103 TYR A O 1
ATOM 862 N N . LEU A 1 104 ? 8.213 -4.662 -5.227 1.00 91.38 104 LEU A N 1
ATOM 863 C CA . LEU A 1 104 ? 8.031 -4.441 -3.789 1.00 91.38 104 LEU A CA 1
ATOM 864 C C . LEU A 1 104 ? 6.852 -3.512 -3.454 1.00 91.38 104 LEU A C 1
ATOM 866 O O . LEU A 1 104 ? 6.296 -3.643 -2.364 1.00 91.38 104 LEU A O 1
ATOM 870 N N . TYR A 1 105 ? 6.417 -2.627 -4.365 1.00 88.44 105 TYR A N 1
ATOM 871 C CA . TYR A 1 105 ? 5.211 -1.805 -4.153 1.00 88.44 105 TYR A CA 1
ATOM 872 C C . TYR A 1 105 ? 3.944 -2.646 -3.987 1.00 88.44 105 TYR A C 1
ATOM 874 O O . TYR A 1 105 ? 3.031 -2.233 -3.271 1.00 88.44 105 TYR A O 1
ATOM 882 N N . TYR A 1 106 ? 3.877 -3.820 -4.616 1.00 90.38 106 TYR A N 1
ATOM 883 C CA . TYR A 1 106 ? 2.679 -4.656 -4.570 1.00 90.38 106 TYR A CA 1
ATOM 884 C C . TYR A 1 106 ? 2.494 -5.359 -3.221 1.00 90.38 106 TYR A C 1
ATOM 886 O O . TYR A 1 106 ? 1.373 -5.733 -2.888 1.00 90.38 106 TYR A O 1
ATOM 894 N N . ILE A 1 107 ? 3.549 -5.475 -2.402 1.00 93.69 107 ILE A N 1
ATOM 895 C CA . ILE A 1 107 ? 3.462 -6.042 -1.046 1.00 93.69 107 ILE A CA 1
ATOM 896 C C . ILE A 1 107 ? 2.503 -5.225 -0.163 1.00 93.69 107 ILE A C 1
ATOM 898 O O . ILE A 1 107 ? 1.483 -5.770 0.267 1.00 93.69 107 ILE A O 1
ATOM 902 N N . PRO A 1 108 ? 2.763 -3.931 0.125 1.00 92.69 108 PRO A N 1
ATOM 903 C CA . PRO A 1 108 ? 1.841 -3.131 0.917 1.00 92.69 108 PRO A CA 1
ATOM 904 C C . PRO A 1 108 ? 0.521 -2.902 0.179 1.00 92.69 108 PRO A C 1
ATOM 906 O O . PRO A 1 108 ? -0.513 -2.854 0.839 1.00 92.69 108 PRO A O 1
ATOM 909 N N . MET A 1 109 ? 0.529 -2.817 -1.157 1.00 90.69 109 MET A N 1
ATOM 910 C CA . MET A 1 109 ? -0.685 -2.612 -1.952 1.00 90.69 109 MET A CA 1
ATOM 911 C C . MET A 1 109 ? -1.704 -3.743 -1.765 1.00 90.69 109 MET A C 1
ATOM 913 O O . MET A 1 109 ? -2.868 -3.437 -1.547 1.00 90.69 109 MET A O 1
ATOM 917 N N . LEU A 1 110 ? -1.260 -5.006 -1.725 1.00 93.94 110 LEU A N 1
ATOM 918 C CA . LEU A 1 110 ? -2.116 -6.177 -1.481 1.00 93.94 110 LEU A CA 1
ATOM 919 C C . LEU A 1 110 ? -2.411 -6.402 0.013 1.00 93.94 110 LEU A C 1
ATOM 921 O O . LEU A 1 110 ? -3.519 -6.795 0.397 1.00 93.94 110 LEU A O 1
ATOM 925 N N . LEU A 1 111 ? -1.436 -6.165 0.900 1.00 94.62 111 LEU A N 1
ATOM 926 C CA . LEU A 1 111 ? -1.612 -6.421 2.336 1.00 94.62 111 LEU A CA 1
ATOM 927 C C . LEU A 1 111 ? -2.474 -5.366 3.034 1.00 94.62 111 LEU A C 1
ATOM 929 O O . LEU A 1 111 ? -3.259 -5.726 3.911 1.00 94.62 111 LEU A O 1
ATOM 933 N N . LEU A 1 112 ? -2.381 -4.086 2.670 1.00 92.81 112 LEU A N 1
ATOM 934 C CA . LEU A 1 112 ? -3.187 -3.022 3.283 1.00 92.81 112 LEU A CA 1
ATOM 935 C C . LEU A 1 112 ? -4.706 -3.253 3.178 1.00 92.81 112 LEU A C 1
ATOM 937 O O . LEU A 1 112 ? -5.367 -3.215 4.225 1.00 92.81 112 LEU A O 1
ATOM 941 N N . PRO A 1 113 ? -5.296 -3.517 1.995 1.00 92.75 113 PRO A N 1
ATOM 942 C CA . PRO A 1 113 ? -6.726 -3.788 1.878 1.00 92.75 113 PRO A CA 1
ATOM 943 C C . PRO A 1 113 ? -7.106 -5.108 2.558 1.00 92.75 113 PRO A C 1
ATOM 945 O O . PRO A 1 113 ? -8.142 -5.172 3.220 1.00 92.75 113 PRO A O 1
ATOM 948 N N . THR A 1 114 ? -6.238 -6.123 2.507 1.00 95.25 114 THR A N 1
ATOM 949 C CA . THR A 1 114 ? -6.451 -7.417 3.180 1.00 95.25 114 THR A CA 1
ATOM 950 C C . THR A 1 114 ? -6.521 -7.264 4.707 1.00 95.25 114 THR A C 1
ATOM 952 O O . THR A 1 114 ? -7.477 -7.723 5.340 1.00 95.25 114 THR A O 1
ATOM 955 N N . VAL A 1 115 ? -5.558 -6.562 5.319 1.00 94.38 115 VAL A N 1
ATOM 956 C CA . VAL A 1 115 ? -5.558 -6.273 6.766 1.00 94.38 115 VAL A CA 1
ATOM 957 C C . VAL A 1 115 ? -6.731 -5.362 7.135 1.00 94.38 115 VAL A C 1
ATOM 959 O O . VAL A 1 115 ? -7.334 -5.544 8.191 1.00 94.38 115 VAL A O 1
ATOM 962 N N . SER A 1 116 ? -7.096 -4.411 6.272 1.00 92.44 116 SER A N 1
ATOM 963 C CA . SER A 1 116 ? -8.240 -3.517 6.498 1.00 92.44 116 SER A CA 1
ATOM 964 C C . SER A 1 116 ? -9.571 -4.272 6.499 1.00 92.44 116 SER A C 1
ATOM 966 O O . SER A 1 116 ? -10.413 -4.035 7.368 1.00 92.44 116 SER A O 1
ATOM 968 N N . LEU A 1 117 ? -9.751 -5.232 5.588 1.00 94.06 117 LEU A N 1
ATOM 969 C CA . LEU A 1 117 ? -10.895 -6.142 5.596 1.00 94.06 117 LEU A CA 1
ATOM 970 C C . LEU A 1 117 ? -10.897 -7.027 6.849 1.00 94.06 117 LEU A C 1
ATOM 972 O O . LEU A 1 117 ? -11.931 -7.167 7.506 1.00 94.06 117 LEU A O 1
ATOM 976 N N . TYR A 1 118 ? -9.741 -7.576 7.229 1.00 93.50 118 TYR A N 1
ATOM 977 C CA . TYR A 1 118 ? -9.611 -8.359 8.458 1.00 93.50 118 TYR A CA 1
ATOM 978 C C . TYR A 1 118 ? -9.994 -7.536 9.704 1.00 93.50 118 TYR A C 1
ATOM 980 O O . TYR A 1 118 ? -10.774 -7.991 10.546 1.00 93.50 118 TYR A O 1
ATOM 988 N N . LEU A 1 119 ? -9.539 -6.282 9.775 1.00 91.44 119 LEU A N 1
ATOM 989 C CA . LEU A 1 119 ? -9.899 -5.317 10.813 1.00 91.44 119 LEU A CA 1
ATOM 990 C C . LEU A 1 119 ? -11.404 -5.002 10.814 1.00 91.44 119 LEU A C 1
ATOM 992 O O . LEU A 1 119 ? -12.007 -4.908 11.886 1.00 91.44 119 LEU A O 1
ATOM 996 N N . ALA A 1 120 ? -12.037 -4.884 9.644 1.00 90.69 120 ALA A N 1
ATOM 997 C CA . ALA A 1 120 ? -13.469 -4.605 9.539 1.00 90.69 120 ALA A CA 1
ATOM 998 C C . ALA A 1 120 ? -14.327 -5.681 10.229 1.00 90.69 120 ALA A C 1
ATOM 1000 O O . ALA A 1 120 ? -15.366 -5.367 10.821 1.00 90.69 120 ALA A O 1
ATOM 1001 N N . PHE A 1 121 ? -13.879 -6.941 10.253 1.00 90.38 121 PHE A N 1
ATOM 1002 C CA . PHE A 1 121 ? -14.588 -8.006 10.965 1.00 90.38 121 PHE A CA 1
ATOM 1003 C C . PHE A 1 121 ? -14.583 -7.858 12.493 1.00 90.38 121 PHE A C 1
ATOM 1005 O O . PHE A 1 121 ? -15.474 -8.422 13.134 1.00 90.38 121 PHE A O 1
ATOM 1012 N N . TYR A 1 122 ? -13.670 -7.081 13.079 1.00 87.44 122 TYR A N 1
ATOM 1013 C CA . TYR A 1 122 ? -13.674 -6.774 14.515 1.00 87.44 122 TYR A CA 1
ATOM 1014 C C . TYR A 1 122 ? -14.613 -5.627 14.899 1.00 87.44 122 TYR A C 1
ATOM 1016 O O . TYR A 1 122 ? -14.885 -5.403 16.079 1.00 87.44 122 TYR A O 1
ATOM 1024 N N . ILE A 1 123 ? -15.146 -4.888 13.925 1.00 84.62 123 ILE A N 1
ATOM 1025 C CA . ILE A 1 123 ? -15.999 -3.736 14.214 1.00 84.62 123 ILE A CA 1
ATOM 1026 C C . ILE A 1 123 ? -17.255 -4.185 14.963 1.00 84.62 123 ILE A C 1
ATOM 1028 O O . ILE A 1 123 ? -17.979 -5.073 14.500 1.00 84.62 123 ILE A O 1
ATOM 1032 N N . ARG A 1 124 ? -17.509 -3.509 16.096 1.00 78.06 124 ARG A N 1
ATOM 1033 C CA . ARG A 1 124 ? -18.626 -3.738 17.034 1.00 78.06 124 ARG A CA 1
ATOM 1034 C C . ARG A 1 124 ? -18.674 -5.139 17.644 1.00 78.06 124 ARG A C 1
ATOM 1036 O O . ARG A 1 124 ? -19.737 -5.582 18.064 1.00 78.06 124 ARG A O 1
ATOM 1043 N N . GLN A 1 125 ? -17.535 -5.816 17.701 1.00 83.31 125 GLN A N 1
ATOM 1044 C CA . GLN A 1 125 ? -17.408 -7.064 18.438 1.00 83.31 125 GLN A CA 1
ATOM 1045 C C . GLN A 1 125 ? -17.082 -6.797 19.916 1.00 83.31 125 GLN A C 1
ATOM 1047 O O . GLN A 1 125 ? -16.514 -5.741 20.229 1.00 83.31 125 GLN A O 1
ATOM 1052 N N . PRO A 1 126 ? -17.454 -7.713 20.832 1.00 79.50 126 PRO A N 1
ATOM 1053 C CA . PRO A 1 126 ? -17.138 -7.573 22.250 1.00 79.50 126 PRO A CA 1
ATOM 1054 C C . PRO A 1 126 ? -15.623 -7.550 22.489 1.00 79.50 126 PRO A C 1
ATOM 1056 O O . PRO A 1 126 ? -14.840 -8.000 21.659 1.00 79.50 126 PRO A O 1
ATOM 1059 N N . GLU A 1 127 ? -15.198 -7.015 23.632 1.00 73.75 127 GLU A N 1
ATOM 1060 C CA . GLU A 1 127 ? -13.787 -6.696 23.885 1.00 73.75 127 GLU A CA 1
ATOM 1061 C C . GLU A 1 127 ? -12.843 -7.907 23.843 1.00 73.75 127 GLU A C 1
ATOM 1063 O O . GLU A 1 127 ? -11.718 -7.807 23.355 1.00 73.75 127 GLU A O 1
ATOM 1068 N N . ASN A 1 128 ? -13.346 -9.068 24.265 1.00 79.38 128 ASN A N 1
ATOM 1069 C CA . ASN A 1 128 ? -12.624 -10.341 24.271 1.00 79.38 128 ASN A CA 1
ATOM 1070 C C . ASN A 1 128 ? -12.900 -11.199 23.025 1.00 79.38 128 ASN A C 1
ATOM 1072 O O . ASN A 1 128 ? -12.590 -12.391 23.009 1.00 79.38 128 ASN A O 1
ATOM 1076 N N . TYR A 1 129 ? -13.509 -10.625 21.985 1.00 81.94 129 TYR A N 1
ATOM 1077 C CA . TYR A 1 129 ? -13.813 -11.353 20.761 1.00 81.94 129 TYR A CA 1
ATOM 1078 C C . TYR A 1 129 ? -12.542 -11.668 19.975 1.00 81.94 129 TYR A C 1
ATOM 1080 O O . TYR A 1 129 ? -11.763 -10.777 19.632 1.00 81.94 129 TYR A O 1
ATOM 1088 N N . LYS A 1 130 ? -12.376 -12.940 19.621 1.00 83.12 130 LYS A N 1
ATOM 1089 C CA . LYS A 1 130 ? -11.346 -13.403 18.693 1.00 83.12 130 LYS A CA 1
ATOM 1090 C C . LYS A 1 130 ? -12.015 -13.876 17.414 1.00 83.12 130 LYS A C 1
ATOM 1092 O O . LYS A 1 130 ? -13.008 -14.601 17.465 1.00 83.12 130 LYS A O 1
ATOM 1097 N N . LEU A 1 131 ? -11.478 -13.469 16.265 1.00 85.75 131 LEU A N 1
ATOM 1098 C CA . LEU A 1 131 ? -11.925 -14.041 15.000 1.00 85.75 131 LEU A CA 1
ATOM 1099 C C . LEU A 1 131 ? -11.528 -15.520 14.930 1.00 85.75 131 LEU A C 1
ATOM 1101 O O . LEU A 1 131 ? -10.450 -15.882 15.404 1.00 85.75 131 LEU A O 1
ATOM 1105 N N . PRO A 1 132 ? -12.363 -16.373 14.312 1.00 87.44 132 PRO A N 1
ATOM 1106 C CA . PRO A 1 132 ? -11.982 -17.754 14.069 1.00 87.44 132 PRO A CA 1
ATOM 1107 C C . PRO A 1 132 ? -10.748 -17.786 13.166 1.00 87.44 132 PRO A C 1
ATOM 1109 O O . PRO A 1 132 ? -10.685 -17.043 12.184 1.00 87.44 132 PRO A O 1
ATOM 1112 N N . GLU A 1 133 ? -9.803 -18.678 13.460 1.00 84.62 133 GLU A N 1
ATOM 1113 C CA . GLU A 1 133 ? -8.512 -18.787 12.758 1.00 84.62 133 GLU A CA 1
ATOM 1114 C C . GLU A 1 133 ? -8.666 -18.955 11.243 1.00 84.62 133 GLU A C 1
ATOM 1116 O O . GLU A 1 133 ? -7.856 -18.454 10.470 1.00 84.62 133 GLU A O 1
ATOM 1121 N N . ARG A 1 134 ? -9.785 -19.541 10.797 1.00 86.25 134 ARG A N 1
ATOM 1122 C CA . ARG A 1 134 ? -10.162 -19.636 9.377 1.00 86.25 134 ARG A CA 1
ATOM 1123 C C . ARG A 1 134 ? -10.193 -18.281 8.666 1.00 86.25 134 ARG A C 1
ATOM 1125 O O . ARG A 1 134 ? -9.980 -18.226 7.464 1.00 86.25 134 ARG A O 1
ATOM 1132 N N . ARG A 1 135 ? -10.445 -17.173 9.371 1.00 85.88 135 ARG A N 1
ATOM 1133 C CA . ARG A 1 135 ? -10.412 -15.819 8.787 1.00 85.88 135 ARG A CA 1
ATOM 1134 C C . ARG A 1 135 ? -8.988 -15.359 8.471 1.00 85.88 135 ARG A C 1
ATOM 1136 O O . ARG A 1 135 ? -8.838 -14.480 7.631 1.00 85.88 135 ARG A O 1
ATOM 1143 N N . CYS A 1 136 ? -7.965 -15.971 9.070 1.00 87.81 136 CYS A N 1
ATOM 1144 C CA . CYS A 1 136 ? -6.567 -15.766 8.689 1.00 87.81 136 CYS A CA 1
ATOM 1145 C C . CYS A 1 136 ? -6.272 -16.318 7.281 1.00 87.81 136 CYS A C 1
ATOM 1147 O O . CYS A 1 136 ? -5.389 -15.810 6.599 1.00 87.81 136 CYS A O 1
ATOM 1149 N N . LEU A 1 137 ? -7.075 -17.268 6.775 1.00 90.69 137 LEU A N 1
ATOM 1150 C CA . LEU A 1 137 ? -6.968 -17.740 5.386 1.00 90.69 137 LEU A CA 1
ATOM 1151 C C . LEU A 1 137 ? -7.204 -16.622 4.359 1.00 90.69 137 LEU A C 1
ATOM 1153 O O . LEU A 1 137 ? -6.796 -16.763 3.214 1.00 90.69 137 LEU A O 1
ATOM 1157 N N . LEU A 1 138 ? -7.792 -15.489 4.765 1.00 92.12 138 LEU A N 1
ATOM 1158 C CA . LEU A 1 138 ? -7.888 -14.290 3.930 1.00 92.12 138 LEU A CA 1
ATOM 1159 C C . LEU A 1 138 ? -6.509 -13.778 3.478 1.00 92.12 138 LEU A C 1
ATOM 1161 O O . LEU A 1 138 ? -6.404 -13.181 2.415 1.00 92.12 138 LEU A O 1
ATOM 1165 N N . PHE A 1 139 ? -5.448 -14.019 4.251 1.00 94.25 139 PHE A N 1
ATOM 1166 C CA . PHE A 1 139 ? -4.093 -13.625 3.865 1.00 94.25 139 PHE A CA 1
ATOM 1167 C C . PHE A 1 139 ? -3.499 -14.521 2.780 1.00 94.25 139 PHE A C 1
ATOM 1169 O O . PHE A 1 139 ? -2.578 -14.092 2.093 1.00 94.25 139 PHE A O 1
ATOM 1176 N N . PHE A 1 140 ? -4.016 -15.738 2.593 1.00 95.31 140 PHE A N 1
ATOM 1177 C CA . PHE A 1 140 ? -3.437 -16.689 1.651 1.00 95.31 140 PHE A CA 1
ATOM 1178 C C . PHE A 1 140 ? -3.515 -16.201 0.194 1.00 95.31 140 PHE A C 1
ATOM 1180 O O . PHE A 1 140 ? -2.466 -16.166 -0.446 1.00 95.31 140 PHE A O 1
ATOM 1187 N N . PRO A 1 141 ? -4.664 -15.721 -0.330 1.00 94.75 141 PRO A N 1
ATOM 1188 C CA . PRO A 1 141 ? -4.707 -15.147 -1.674 1.00 94.75 141 PRO A CA 1
ATOM 1189 C C . PRO A 1 141 ? -3.797 -13.925 -1.837 1.00 94.75 141 PRO A C 1
ATOM 1191 O O . PRO A 1 141 ? -3.117 -13.811 -2.850 1.00 94.75 141 PRO A O 1
ATOM 1194 N N . ALA A 1 142 ? -3.720 -13.046 -0.831 1.00 95.19 142 ALA A N 1
ATOM 1195 C CA . ALA A 1 142 ? -2.847 -11.873 -0.879 1.00 95.19 142 ALA A CA 1
ATOM 1196 C C . ALA A 1 142 ? -1.362 -12.268 -0.953 1.00 95.19 142 ALA A C 1
ATOM 1198 O O . ALA A 1 142 ? -0.628 -11.763 -1.797 1.00 95.19 142 ALA A O 1
ATOM 1199 N N . LEU A 1 143 ? -0.923 -13.206 -0.107 1.00 96.19 143 LEU A N 1
ATOM 1200 C CA . LEU A 1 143 ? 0.453 -13.712 -0.107 1.00 96.19 143 LEU A CA 1
ATOM 1201 C C . LEU A 1 143 ? 0.781 -14.488 -1.386 1.00 96.19 143 LEU A C 1
ATOM 1203 O O . LEU A 1 143 ? 1.887 -14.360 -1.906 1.00 96.19 143 LEU A O 1
ATOM 1207 N N . PHE A 1 144 ? -0.179 -15.249 -1.916 1.00 96.19 144 PHE A N 1
ATOM 1208 C CA . PHE A 1 144 ? -0.037 -15.927 -3.200 1.00 96.19 144 PHE A CA 1
ATOM 1209 C C . PHE A 1 144 ? 0.175 -14.919 -4.334 1.00 96.19 144 PHE A C 1
ATOM 1211 O O . PHE A 1 144 ? 1.158 -15.027 -5.060 1.00 96.19 144 PHE A O 1
ATOM 1218 N N . LEU A 1 145 ? -0.681 -13.896 -4.440 1.00 95.50 145 LEU A N 1
ATOM 1219 C CA . LEU A 1 145 ? -0.546 -12.842 -5.449 1.00 95.50 145 LEU A CA 1
ATOM 1220 C C . LEU A 1 145 ? 0.786 -12.093 -5.319 1.00 95.50 145 LEU A C 1
ATOM 1222 O O . LEU A 1 145 ? 1.432 -11.846 -6.333 1.00 95.50 145 LEU A O 1
ATOM 1226 N N . ILE A 1 146 ? 1.244 -11.806 -4.094 1.00 95.94 146 ILE A N 1
ATOM 1227 C CA . ILE A 1 146 ? 2.578 -11.232 -3.852 1.00 95.94 146 ILE A CA 1
ATOM 1228 C C . ILE A 1 146 ? 3.674 -12.144 -4.405 1.00 95.94 146 ILE A C 1
ATOM 1230 O O . ILE A 1 146 ? 4.568 -11.657 -5.091 1.00 95.94 146 ILE A O 1
ATOM 1234 N N . GLY A 1 147 ? 3.598 -13.450 -4.140 1.00 95.69 147 GLY A N 1
ATOM 1235 C CA . GLY A 1 147 ? 4.542 -14.428 -4.681 1.00 95.69 147 GLY A CA 1
ATOM 1236 C C . GLY A 1 147 ? 4.621 -14.353 -6.204 1.00 95.69 147 GLY A C 1
ATOM 1237 O O . GLY A 1 147 ? 5.710 -14.176 -6.740 1.00 95.69 147 GLY A O 1
ATOM 1238 N N . ILE A 1 148 ? 3.466 -14.370 -6.878 1.00 95.31 148 ILE A N 1
ATOM 1239 C CA . ILE A 1 148 ? 3.376 -14.253 -8.341 1.00 95.31 148 ILE A CA 1
ATOM 1240 C C . ILE A 1 148 ? 3.965 -12.917 -8.837 1.00 95.31 148 ILE A C 1
ATOM 1242 O O . ILE A 1 148 ? 4.644 -12.901 -9.861 1.00 95.31 148 ILE A O 1
ATOM 1246 N N . VAL A 1 149 ? 3.775 -11.796 -8.124 1.00 94.81 149 VAL A N 1
ATOM 1247 C CA . VAL A 1 149 ? 4.407 -10.505 -8.487 1.00 94.81 149 VAL A CA 1
ATOM 1248 C C . VAL A 1 149 ? 5.925 -10.595 -8.404 1.00 94.81 149 VAL A C 1
ATOM 1250 O O . VAL A 1 149 ? 6.619 -10.198 -9.338 1.00 94.81 149 VAL A O 1
ATOM 1253 N N . LEU A 1 150 ? 6.444 -11.116 -7.293 1.00 93.25 150 LEU A N 1
ATOM 1254 C CA . LEU A 1 150 ? 7.884 -11.208 -7.062 1.00 93.25 150 LEU A CA 1
ATOM 1255 C C . LEU A 1 150 ? 8.560 -12.185 -8.032 1.00 93.25 150 LEU A C 1
ATOM 1257 O O . LEU A 1 150 ? 9.731 -11.996 -8.354 1.00 93.25 150 LEU A O 1
ATOM 1261 N N . THR A 1 151 ? 7.834 -13.187 -8.534 1.00 94.06 151 THR A N 1
ATOM 1262 C CA . THR A 1 151 ? 8.328 -14.140 -9.537 1.00 94.06 151 THR A CA 1
ATOM 1263 C C . THR A 1 151 ? 7.941 -13.787 -10.970 1.00 94.06 151 THR A C 1
ATOM 1265 O O . THR A 1 151 ? 8.099 -14.630 -11.855 1.00 94.06 151 THR A O 1
ATOM 1268 N N . ASN A 1 152 ? 7.448 -12.568 -11.230 1.00 93.50 152 ASN A N 1
ATOM 1269 C CA . ASN A 1 152 ? 6.884 -12.218 -12.534 1.00 93.50 152 ASN A CA 1
ATOM 1270 C C . ASN A 1 152 ? 7.858 -12.438 -13.700 1.00 93.50 152 ASN A C 1
ATOM 1272 O O . ASN A 1 152 ? 7.419 -12.790 -14.788 1.00 93.50 152 ASN A O 1
ATOM 1276 N N . ASP A 1 153 ? 9.167 -12.323 -13.476 1.00 89.06 153 ASP A N 1
ATOM 1277 C CA . ASP A 1 153 ? 10.187 -12.555 -14.506 1.00 89.06 153 ASP A CA 1
ATOM 1278 C C . ASP A 1 153 ? 10.151 -13.986 -15.089 1.00 89.06 153 ASP A C 1
ATOM 1280 O O . ASP A 1 153 ? 10.569 -14.183 -16.227 1.00 89.06 153 ASP A O 1
ATOM 1284 N N . LEU A 1 154 ? 9.622 -14.973 -14.350 1.00 89.12 154 LEU A N 1
ATOM 1285 C CA . LEU A 1 154 ? 9.548 -16.375 -14.785 1.00 89.12 154 LEU A CA 1
ATOM 1286 C C . LEU A 1 154 ? 8.367 -16.671 -15.718 1.00 89.12 154 LEU A C 1
ATOM 1288 O O . LEU A 1 154 ? 8.440 -17.597 -16.520 1.00 89.12 154 LEU A O 1
ATOM 1292 N N . HIS A 1 155 ? 7.260 -15.943 -15.572 1.00 90.69 155 HIS A N 1
ATOM 1293 C CA . HIS A 1 155 ? 5.982 -16.309 -16.195 1.00 90.69 155 HIS A CA 1
ATOM 1294 C C . HIS A 1 155 ? 5.259 -15.140 -16.874 1.00 90.69 155 HIS A C 1
ATOM 1296 O O . HIS A 1 155 ? 4.329 -15.369 -17.639 1.00 90.69 155 HIS A O 1
ATOM 1302 N N . GLN A 1 156 ? 5.642 -13.896 -16.573 1.00 90.50 156 GLN A N 1
ATOM 1303 C CA . GLN A 1 156 ? 5.098 -12.661 -17.148 1.00 90.50 156 GLN A CA 1
ATOM 1304 C C . GLN A 1 156 ? 3.558 -12.579 -17.133 1.00 90.50 156 GLN A C 1
ATOM 1306 O O . GLN A 1 156 ? 2.919 -12.052 -18.037 1.00 90.50 156 GLN A O 1
ATOM 1311 N N . LEU A 1 157 ? 2.937 -13.109 -16.072 1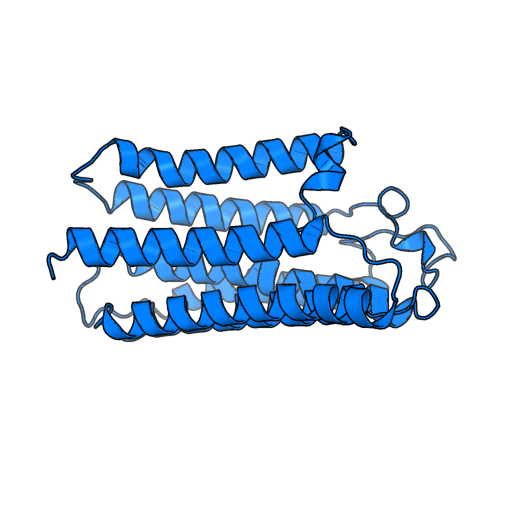.00 90.00 157 LEU A N 1
ATOM 1312 C CA . LEU A 1 157 ? 1.470 -13.197 -15.952 1.00 90.00 157 LEU A CA 1
ATOM 1313 C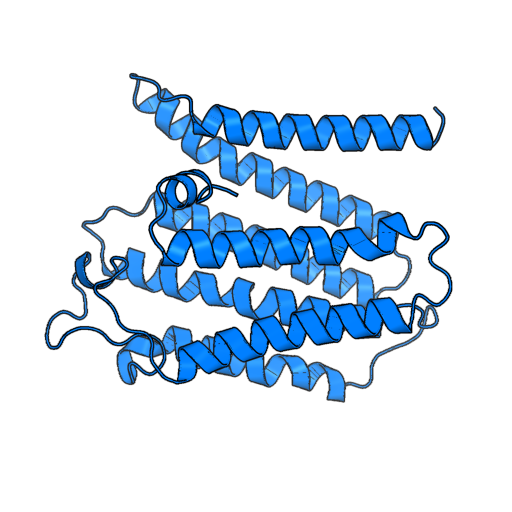 C . LEU A 1 157 ? 0.854 -11.912 -15.395 1.00 90.00 157 LEU A C 1
ATOM 1315 O O . LEU A 1 157 ? -0.359 -11.721 -15.501 1.00 90.00 157 LEU A O 1
ATOM 1319 N N . ILE A 1 158 ? 1.666 -11.061 -14.763 1.00 89.00 158 ILE A N 1
ATOM 1320 C CA . ILE A 1 158 ? 1.236 -9.781 -14.197 1.00 89.00 158 ILE A CA 1
ATOM 1321 C C . ILE A 1 158 ? 1.715 -8.653 -15.100 1.00 89.00 158 ILE A C 1
ATOM 1323 O O . ILE A 1 158 ? 0.893 -7.861 -15.555 1.00 89.00 158 ILE A O 1
ATOM 1327 N N . PHE A 1 159 ? 3.013 -8.623 -15.405 1.00 89.19 159 PHE A N 1
ATOM 1328 C CA . PHE A 1 159 ? 3.583 -7.700 -16.384 1.00 89.19 159 PHE A CA 1
ATOM 1329 C C . PHE A 1 159 ? 4.195 -8.483 -17.528 1.00 89.19 159 PHE A C 1
ATOM 1331 O O . PHE A 1 159 ? 5.021 -9.370 -17.299 1.00 89.19 159 PHE A O 1
ATOM 1338 N N . THR A 1 160 ? 3.786 -8.118 -18.737 1.00 86.81 160 THR A N 1
ATOM 1339 C CA . THR A 1 160 ? 4.349 -8.628 -19.986 1.00 86.81 160 THR A CA 1
ATOM 1340 C C . THR A 1 160 ? 5.339 -7.608 -20.519 1.00 86.81 160 THR A C 1
ATOM 1342 O O . THR A 1 160 ? 5.059 -6.405 -20.526 1.00 86.81 160 THR A O 1
ATOM 1345 N N . PHE A 1 161 ? 6.511 -8.082 -20.929 1.00 87.19 161 PHE A N 1
ATOM 1346 C CA . PHE A 1 161 ? 7.560 -7.234 -21.483 1.00 87.19 161 PHE A CA 1
ATOM 1347 C C . PHE A 1 161 ? 7.776 -7.580 -22.957 1.00 87.19 161 PHE A C 1
ATOM 1349 O O . PHE A 1 161 ? 7.629 -8.748 -23.323 1.00 87.19 161 PHE A O 1
ATOM 1356 N N . PRO A 1 162 ? 8.138 -6.602 -23.807 1.00 83.50 162 PRO A N 1
ATOM 1357 C CA . PRO A 1 162 ? 8.509 -6.888 -25.187 1.00 83.50 162 PRO A CA 1
ATOM 1358 C C . PRO A 1 162 ? 9.641 -7.921 -25.254 1.00 83.50 162 PRO A C 1
ATOM 1360 O O . PRO A 1 162 ? 10.570 -7.887 -24.439 1.00 83.50 162 PRO A O 1
ATOM 1363 N N . GLU A 1 163 ? 9.571 -8.827 -26.231 1.00 78.25 163 GLU A N 1
ATOM 1364 C CA . GLU A 1 163 ? 10.565 -9.888 -26.406 1.00 78.25 163 GLU A CA 1
ATOM 1365 C C . GLU A 1 163 ? 11.988 -9.316 -26.488 1.00 78.25 163 GLU A C 1
ATOM 1367 O O . GLU A 1 163 ? 12.247 -8.324 -27.169 1.00 78.25 163 GLU A O 1
ATOM 1372 N N . GLY A 1 164 ? 12.914 -9.928 -25.747 1.00 76.62 164 GLY A N 1
ATOM 1373 C CA . GLY A 1 164 ? 14.321 -9.521 -25.708 1.00 76.62 164 GLY A CA 1
ATOM 1374 C C . GLY A 1 164 ? 14.629 -8.250 -24.906 1.00 76.62 164 GLY A C 1
ATOM 1375 O O . GLY A 1 164 ? 15.804 -7.966 -24.707 1.00 76.62 164 GLY A O 1
ATOM 1376 N N . ARG A 1 165 ? 13.626 -7.522 -24.389 1.00 78.38 165 ARG A N 1
ATOM 1377 C CA . ARG A 1 165 ? 13.833 -6.265 -23.632 1.00 78.38 165 ARG A CA 1
ATOM 1378 C C . ARG A 1 165 ? 13.704 -6.407 -22.114 1.00 78.38 165 ARG A C 1
ATOM 1380 O O . ARG A 1 165 ? 13.639 -5.414 -21.382 1.00 78.38 165 ARG A O 1
ATOM 1387 N N . LEU A 1 166 ? 13.641 -7.638 -21.606 1.00 79.81 166 LEU A N 1
ATOM 1388 C CA . LEU A 1 166 ? 13.628 -7.897 -20.167 1.00 79.81 166 LEU A CA 1
ATOM 1389 C C . LEU A 1 166 ? 14.971 -7.464 -19.561 1.00 79.81 166 LEU A C 1
ATOM 1391 O O . LEU A 1 166 ? 16.009 -8.024 -19.893 1.00 79.81 166 LEU A O 1
ATOM 1395 N N . GLY A 1 167 ? 14.951 -6.495 -18.645 1.00 77.19 167 GLY A N 1
ATOM 1396 C CA . GLY A 1 167 ? 16.178 -5.931 -18.068 1.00 77.19 167 GLY A CA 1
ATOM 1397 C C . GLY A 1 167 ? 16.519 -4.532 -18.573 1.00 77.19 167 GLY A C 1
ATOM 1398 O O . GLY A 1 167 ? 17.343 -3.872 -17.950 1.00 77.19 167 GLY A O 1
ATOM 1399 N N . GLU A 1 168 ? 15.853 -4.039 -19.616 1.00 81.06 168 GLU A N 1
ATOM 1400 C CA . GLU A 1 168 ? 15.992 -2.649 -20.052 1.00 81.06 168 GLU A CA 1
ATOM 1401 C C . GLU A 1 168 ? 15.136 -1.726 -19.181 1.00 81.06 168 GLU A C 1
ATOM 1403 O O . GLU A 1 168 ? 13.974 -2.022 -18.903 1.00 81.06 168 GLU A O 1
ATOM 1408 N N . ALA A 1 169 ? 15.687 -0.583 -18.765 1.00 76.12 169 ALA A N 1
ATOM 1409 C CA . ALA A 1 169 ? 14.949 0.390 -17.957 1.00 76.12 169 ALA A CA 1
ATOM 1410 C C . ALA A 1 169 ? 13.705 0.928 -18.694 1.00 76.12 169 ALA A C 1
ATOM 1412 O O . ALA A 1 169 ? 12.655 1.107 -18.076 1.00 76.12 169 ALA A O 1
ATOM 1413 N N . ALA A 1 170 ? 13.800 1.070 -20.022 1.00 77.62 170 ALA A N 1
ATOM 1414 C CA . ALA A 1 170 ? 12.709 1.511 -20.889 1.00 77.62 170 ALA A CA 1
ATOM 1415 C C . ALA A 1 170 ? 11.504 0.555 -20.858 1.00 77.62 170 ALA A C 1
ATOM 1417 O O . ALA A 1 170 ? 10.360 0.984 -20.987 1.00 77.62 170 ALA A O 1
ATOM 1418 N N . SER A 1 171 ? 11.732 -0.740 -20.618 1.00 78.62 171 SER A N 1
ATOM 1419 C CA . SER A 1 171 ? 10.660 -1.735 -20.507 1.00 78.62 171 SER A CA 1
ATOM 1420 C C . SER A 1 171 ? 9.771 -1.531 -19.283 1.00 78.62 171 SER A C 1
ATOM 1422 O O . SER A 1 171 ? 8.674 -2.079 -19.239 1.00 78.62 171 SER A O 1
ATOM 1424 N N . TYR A 1 172 ? 10.211 -0.754 -18.289 1.00 76.31 172 TYR A N 1
ATOM 1425 C CA . TYR A 1 172 ? 9.427 -0.451 -17.087 1.00 76.31 172 TYR A CA 1
ATOM 1426 C C . TYR A 1 172 ? 8.682 0.886 -17.185 1.00 76.31 172 TYR A C 1
ATOM 1428 O O . TYR A 1 172 ? 7.991 1.279 -16.239 1.00 76.31 172 TYR A O 1
ATOM 1436 N N . GLU A 1 173 ? 8.804 1.594 -18.310 1.00 72.62 173 GLU A N 1
ATOM 1437 C CA . GLU A 1 173 ? 8.081 2.838 -18.543 1.00 72.62 173 GLU A CA 1
ATOM 1438 C C . GLU A 1 173 ? 6.602 2.586 -18.848 1.00 72.62 173 GLU A C 1
ATOM 1440 O O . GLU A 1 173 ? 6.203 1.605 -19.482 1.00 72.62 173 GLU A O 1
ATOM 1445 N N . VAL A 1 174 ? 5.760 3.503 -18.370 1.00 69.25 174 VAL A N 1
ATOM 1446 C CA . VAL A 1 174 ? 4.308 3.426 -18.545 1.00 69.25 174 VAL A CA 1
ATOM 1447 C C . VAL A 1 174 ? 3.971 3.498 -20.033 1.00 69.25 174 VAL A C 1
ATOM 1449 O O . VAL A 1 174 ? 4.312 4.469 -20.700 1.00 69.25 174 VAL A O 1
ATOM 1452 N N . GLY A 1 175 ? 3.272 2.476 -20.531 1.00 69.81 175 GLY A N 1
ATOM 1453 C CA . GLY A 1 175 ? 2.903 2.343 -21.942 1.00 69.81 175 GLY A CA 1
ATOM 1454 C C . GLY A 1 175 ? 3.805 1.405 -22.749 1.00 69.81 175 GLY A C 1
ATOM 1455 O O . GLY A 1 175 ? 3.430 1.053 -23.863 1.00 69.81 175 GLY A O 1
ATOM 1456 N N . VAL A 1 176 ? 4.944 0.966 -22.196 1.00 78.06 176 VAL A N 1
ATOM 1457 C CA . VAL A 1 176 ? 5.839 -0.013 -22.843 1.00 78.06 176 VAL A CA 1
ATOM 1458 C C . VAL A 1 176 ? 5.551 -1.440 -22.375 1.00 78.06 176 VAL A C 1
ATOM 1460 O O . VAL A 1 176 ? 5.507 -2.358 -23.192 1.00 78.06 176 VAL A O 1
ATOM 1463 N N . TYR A 1 177 ? 5.329 -1.641 -21.073 1.00 82.19 177 TYR A N 1
ATOM 1464 C CA . TYR A 1 177 ? 4.907 -2.937 -20.537 1.00 82.19 177 TYR A CA 1
ATOM 1465 C C . TYR A 1 177 ? 3.395 -3.144 -20.687 1.00 82.19 177 TYR A C 1
ATOM 1467 O O . TYR A 1 177 ? 2.607 -2.197 -20.620 1.00 82.19 177 TYR A O 1
ATOM 1475 N N . GLY A 1 178 ? 2.983 -4.402 -20.840 1.00 84.56 178 GLY A N 1
ATOM 1476 C CA . GLY A 1 178 ? 1.579 -4.802 -20.865 1.00 84.56 178 GLY A CA 1
ATOM 1477 C C . GLY A 1 178 ? 1.106 -5.380 -19.530 1.00 84.56 178 GLY A C 1
ATOM 1478 O O . GLY A 1 178 ? 1.900 -5.862 -18.719 1.00 84.56 178 GLY A O 1
ATOM 1479 N N . TYR A 1 179 ? -0.211 -5.384 -19.320 1.00 86.75 179 TYR A N 1
ATOM 1480 C CA . TYR A 1 179 ? -0.854 -5.981 -18.147 1.00 86.75 179 TYR A CA 1
ATOM 1481 C C . TYR A 1 179 ? -1.387 -7.378 -18.475 1.00 86.75 179 TYR A C 1
ATOM 1483 O O . TYR A 1 179 ? -2.217 -7.539 -19.368 1.00 86.75 179 TYR A O 1
ATOM 1491 N N . GLY A 1 180 ? -0.909 -8.390 -17.752 1.00 88.44 180 GLY A N 1
ATOM 1492 C CA . GLY A 1 180 ? -1.347 -9.777 -17.910 1.00 88.44 180 GLY A CA 1
ATOM 1493 C C . GLY A 1 180 ? -2.592 -10.124 -17.083 1.00 88.44 180 GLY A C 1
ATOM 1494 O O . GLY A 1 180 ? -3.100 -9.322 -16.299 1.00 88.44 180 GLY A O 1
ATOM 1495 N N . ALA A 1 181 ? -3.084 -11.358 -17.217 1.00 89.88 181 ALA A N 1
ATOM 1496 C CA . ALA A 1 181 ? -4.305 -11.810 -16.541 1.00 89.88 181 ALA A CA 1
ATOM 1497 C C . ALA A 1 181 ? -4.234 -11.696 -15.003 1.00 89.88 181 ALA A C 1
ATOM 1499 O O . ALA A 1 181 ? -5.203 -11.280 -14.362 1.00 89.88 181 ALA A O 1
ATOM 1500 N N . MET A 1 182 ? -3.082 -12.008 -14.398 1.00 90.88 182 MET A N 1
ATOM 1501 C CA . MET A 1 182 ? -2.916 -11.967 -12.938 1.00 90.88 182 MET A CA 1
ATOM 1502 C C . MET A 1 182 ? -2.844 -10.537 -12.388 1.00 90.88 182 MET A C 1
ATOM 1504 O O . MET A 1 182 ? -3.126 -10.330 -11.209 1.00 90.88 182 MET A O 1
ATOM 1508 N N . TYR A 1 183 ? -2.560 -9.534 -13.225 1.00 89.38 183 TYR A N 1
ATOM 1509 C CA . TYR A 1 183 ? -2.699 -8.133 -12.823 1.00 89.38 183 TYR A CA 1
ATOM 1510 C C . TYR A 1 183 ? -4.160 -7.781 -12.516 1.00 89.38 183 TYR A C 1
ATOM 1512 O O . TYR A 1 183 ? -4.458 -7.180 -11.485 1.00 89.38 183 TYR A O 1
ATOM 1520 N N . TYR A 1 184 ? -5.102 -8.227 -13.350 1.00 89.19 184 TYR A N 1
ATOM 1521 C CA . TYR A 1 184 ? -6.528 -8.016 -13.086 1.00 89.19 184 TYR A CA 1
ATOM 1522 C C . TYR A 1 184 ? -7.011 -8.777 -11.846 1.00 89.19 184 TYR A C 1
ATOM 1524 O O . TYR A 1 184 ? -7.922 -8.308 -11.162 1.00 89.19 184 TYR A O 1
ATOM 1532 N N . ALA A 1 185 ? -6.374 -9.902 -11.502 1.00 92.94 185 ALA A N 1
ATOM 1533 C CA . ALA A 1 185 ? -6.627 -10.594 -10.240 1.00 92.94 185 ALA A CA 1
ATOM 1534 C C . ALA A 1 185 ? -6.203 -9.747 -9.023 1.00 92.94 185 ALA A C 1
ATOM 1536 O O . ALA A 1 185 ? -6.963 -9.676 -8.058 1.00 92.94 185 ALA A O 1
ATOM 1537 N N . ILE A 1 186 ? -5.059 -9.048 -9.088 1.00 91.81 186 ILE A N 1
ATOM 1538 C CA . ILE A 1 186 ? -4.617 -8.088 -8.054 1.00 91.81 186 ILE A CA 1
ATOM 1539 C C . ILE A 1 186 ? -5.643 -6.966 -7.893 1.00 91.81 186 ILE A C 1
ATOM 1541 O O . ILE A 1 186 ? -6.136 -6.738 -6.791 1.00 91.81 186 ILE A O 1
ATOM 1545 N N . VAL A 1 187 ? -6.030 -6.320 -8.998 1.00 88.81 187 VAL A N 1
ATOM 1546 C CA . VAL A 1 187 ? -7.024 -5.233 -8.974 1.00 88.81 187 VAL A CA 1
ATOM 1547 C C . VAL A 1 187 ? -8.348 -5.720 -8.382 1.00 88.81 187 VAL A C 1
ATOM 1549 O O . VAL A 1 187 ? -8.928 -5.064 -7.519 1.00 88.81 187 VAL A O 1
ATOM 1552 N N . THR A 1 188 ? -8.819 -6.894 -8.804 1.00 90.69 188 THR A N 1
ATOM 1553 C CA . THR A 1 188 ? -10.067 -7.483 -8.299 1.00 90.69 188 THR A CA 1
ATOM 1554 C C . THR A 1 188 ? -9.980 -7.788 -6.806 1.00 90.69 188 THR A C 1
ATOM 1556 O O . THR A 1 188 ? -10.941 -7.533 -6.078 1.00 90.69 188 THR A O 1
ATOM 1559 N N . TRP A 1 189 ? -8.841 -8.300 -6.333 1.00 94.75 189 TRP A N 1
ATOM 1560 C CA . TRP A 1 189 ? -8.614 -8.572 -4.917 1.00 94.75 189 TRP A CA 1
ATOM 1561 C C . TRP A 1 189 ? -8.637 -7.288 -4.084 1.00 94.75 189 TRP A C 1
ATOM 1563 O O . TRP A 1 189 ? -9.401 -7.203 -3.121 1.00 94.75 189 TRP A O 1
ATOM 1573 N N . ASP A 1 190 ? -7.883 -6.264 -4.486 1.00 90.75 190 ASP A N 1
ATOM 1574 C CA . ASP A 1 190 ? -7.797 -4.992 -3.763 1.00 90.75 190 ASP A CA 1
ATOM 1575 C C . ASP A 1 190 ? -9.154 -4.285 -3.695 1.00 90.75 190 ASP A C 1
ATOM 1577 O O . ASP A 1 190 ? -9.615 -3.897 -2.612 1.00 90.75 190 ASP A O 1
ATOM 1581 N N . LEU A 1 191 ? -9.836 -4.178 -4.840 1.00 88.50 191 LEU A N 1
ATOM 1582 C CA . LEU A 1 191 ? -11.170 -3.588 -4.920 1.00 88.50 191 LEU A CA 1
ATOM 1583 C C . LEU A 1 191 ? -12.191 -4.408 -4.128 1.00 88.50 191 LEU A C 1
ATOM 1585 O O . LEU A 1 191 ? -12.985 -3.843 -3.374 1.00 88.50 191 LEU A O 1
ATOM 1589 N N . GLY A 1 192 ? -12.153 -5.736 -4.245 1.00 92.25 192 GLY A N 1
ATOM 1590 C CA . GLY A 1 192 ? -13.029 -6.641 -3.508 1.00 92.25 192 GLY A CA 1
ATOM 1591 C C . GLY A 1 192 ? -12.853 -6.505 -1.996 1.00 92.25 192 GLY A C 1
ATOM 1592 O O . GLY A 1 192 ? -13.836 -6.321 -1.273 1.00 92.25 192 GLY A O 1
ATOM 1593 N N . CYS A 1 193 ? -11.611 -6.519 -1.507 1.00 93.25 193 CYS A N 1
ATOM 1594 C CA . CYS A 1 193 ? -11.307 -6.330 -0.092 1.00 93.25 193 CYS A CA 1
ATOM 1595 C C . CYS A 1 193 ? -11.826 -4.988 0.429 1.00 93.25 193 CYS A C 1
ATOM 1597 O O . CYS A 1 193 ? -12.474 -4.947 1.480 1.00 93.25 193 CYS A O 1
ATOM 1599 N N . LEU A 1 194 ? -11.591 -3.906 -0.314 1.00 89.38 194 LEU A N 1
ATOM 1600 C CA . LEU A 1 194 ? -12.035 -2.567 0.063 1.00 89.38 194 LEU A CA 1
ATOM 1601 C C . LEU A 1 194 ? -13.565 -2.461 0.096 1.00 89.38 194 LEU A C 1
ATOM 1603 O O . LEU A 1 194 ? -14.122 -1.983 1.089 1.00 89.38 194 LEU A O 1
ATOM 1607 N N . LEU A 1 195 ? -14.255 -2.940 -0.943 1.00 89.31 195 LEU A N 1
ATOM 1608 C CA . LEU A 1 195 ? -15.718 -2.895 -1.036 1.00 89.31 195 LEU A CA 1
ATOM 1609 C C . LEU A 1 195 ? -16.385 -3.722 0.065 1.00 89.31 195 LEU A C 1
ATOM 1611 O O . LEU A 1 195 ? -17.331 -3.252 0.703 1.00 89.31 195 LEU A O 1
ATOM 1615 N N . VAL A 1 196 ? -15.877 -4.925 0.343 1.00 92.06 196 VAL A N 1
ATOM 1616 C CA . VAL A 1 196 ? -16.407 -5.773 1.418 1.00 92.06 196 VAL A CA 1
ATOM 1617 C C . VAL A 1 196 ? -16.137 -5.144 2.787 1.00 92.06 196 VAL A C 1
ATOM 1619 O O . VAL A 1 196 ? -17.036 -5.121 3.630 1.00 92.06 196 VAL A O 1
ATOM 1622 N N . ALA A 1 197 ? -14.944 -4.585 3.017 1.00 90.56 197 ALA A N 1
ATOM 1623 C CA . ALA A 1 197 ? -14.622 -3.895 4.266 1.00 90.56 197 ALA A CA 1
ATOM 1624 C C . ALA A 1 197 ? -15.572 -2.713 4.501 1.00 90.56 197 ALA A C 1
ATOM 1626 O O . ALA A 1 197 ? -16.149 -2.578 5.585 1.00 90.56 197 ALA A O 1
ATOM 1627 N N . LEU A 1 198 ? -15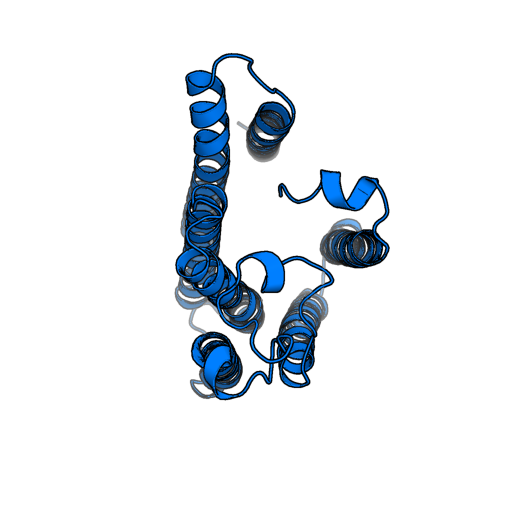.788 -1.901 3.463 1.00 86.12 198 LEU A N 1
ATOM 1628 C CA . LEU A 1 198 ? -16.725 -0.784 3.481 1.00 86.12 198 LEU A CA 1
ATOM 1629 C C . LEU A 1 198 ? -18.150 -1.263 3.782 1.00 86.12 198 LEU A C 1
ATOM 1631 O O . LEU A 1 198 ? -18.794 -0.735 4.687 1.00 86.12 198 LEU A O 1
ATOM 1635 N N . LEU A 1 199 ? -18.628 -2.296 3.086 1.00 87.69 199 LEU A N 1
ATOM 1636 C CA . LEU A 1 199 ? -19.956 -2.867 3.304 1.00 87.69 199 LEU A CA 1
ATOM 1637 C C . LEU A 1 199 ? -20.134 -3.345 4.753 1.00 87.69 199 LEU A C 1
ATOM 1639 O O . LEU A 1 199 ? -21.141 -3.028 5.385 1.00 87.69 199 LEU A O 1
ATOM 1643 N N . ILE A 1 200 ? -19.142 -4.041 5.318 1.00 88.38 200 ILE A N 1
ATOM 1644 C CA . ILE A 1 200 ? -19.161 -4.479 6.721 1.00 88.38 200 ILE A CA 1
ATOM 1645 C C . ILE A 1 200 ? -19.256 -3.277 7.664 1.00 88.38 200 ILE A C 1
ATOM 1647 O O . ILE A 1 200 ? -20.079 -3.288 8.585 1.00 88.38 200 ILE A O 1
ATOM 1651 N N . ILE A 1 201 ? -18.443 -2.240 7.439 1.00 85.00 201 ILE A N 1
ATOM 1652 C CA . ILE A 1 201 ? -18.467 -1.007 8.237 1.00 85.00 201 ILE A CA 1
ATOM 1653 C C . ILE A 1 201 ? -19.864 -0.382 8.194 1.00 85.00 201 ILE A C 1
ATOM 1655 O O . ILE A 1 201 ? -20.412 -0.055 9.248 1.00 85.00 201 ILE A O 1
ATOM 1659 N N . LEU A 1 202 ? -20.454 -0.250 7.004 1.00 81.88 202 LEU A N 1
ATOM 1660 C CA . LEU A 1 202 ? -21.761 0.377 6.797 1.00 81.88 202 LEU A CA 1
ATOM 1661 C C . LEU A 1 202 ? -22.892 -0.421 7.454 1.00 81.88 202 LEU A C 1
ATOM 1663 O O . LEU A 1 202 ? -23.678 0.147 8.213 1.00 81.88 202 LEU A O 1
ATOM 1667 N N . LEU A 1 203 ? -22.939 -1.736 7.226 1.00 83.00 203 LEU A N 1
ATOM 1668 C CA . LEU A 1 203 ? -23.973 -2.615 7.781 1.00 83.00 203 LEU A CA 1
ATOM 1669 C C . LEU A 1 203 ? -23.902 -2.687 9.309 1.00 83.00 203 LEU A C 1
ATOM 1671 O O . LEU A 1 203 ? -24.930 -2.696 9.991 1.00 83.00 203 LEU A O 1
ATOM 1675 N N . ARG A 1 204 ? -22.689 -2.718 9.874 1.00 82.75 204 ARG A N 1
ATOM 1676 C CA . ARG A 1 204 ? -22.510 -2.801 11.328 1.00 82.75 204 ARG A CA 1
ATOM 1677 C C . ARG A 1 204 ? -22.699 -1.451 12.004 1.00 82.75 204 ARG A C 1
ATOM 1679 O O . ARG A 1 204 ? -23.214 -1.412 13.122 1.00 82.75 204 ARG A O 1
ATOM 1686 N N . CYS A 1 205 ? -22.374 -0.335 11.353 1.00 73.81 205 CYS A N 1
ATOM 1687 C CA . CYS A 1 205 ? -22.590 1.014 11.881 1.00 73.81 205 CYS A CA 1
ATOM 1688 C C . CYS A 1 205 ? -24.063 1.465 11.783 1.00 73.81 205 CYS A C 1
ATOM 1690 O O . CYS A 1 205 ? -24.391 2.462 11.1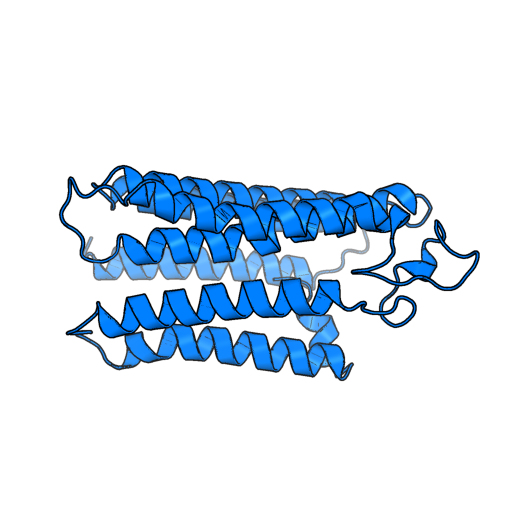52 1.00 73.81 205 CYS A O 1
ATOM 1692 N N . ARG A 1 206 ? -24.964 0.777 12.501 1.00 58.41 206 ARG A N 1
ATOM 1693 C CA . ARG A 1 206 ? -26.436 0.933 12.431 1.00 58.41 206 ARG A CA 1
ATOM 1694 C C . ARG A 1 206 ? -27.007 2.309 12.841 1.00 58.41 206 ARG A C 1
ATOM 1696 O O . ARG A 1 206 ? -28.179 2.575 12.610 1.00 58.41 206 ARG A O 1
ATOM 1703 N N . LYS A 1 207 ? -26.212 3.184 13.468 1.00 56.72 207 LYS A N 1
ATOM 1704 C CA . LYS A 1 207 ? -26.586 4.574 13.810 1.00 56.72 207 LYS A CA 1
ATOM 1705 C C . LYS A 1 207 ? -25.368 5.480 13.661 1.00 56.72 207 LYS A C 1
ATOM 1707 O O . LYS A 1 207 ? -24.687 5.781 14.641 1.00 56.72 207 LYS A O 1
ATOM 1712 N N . ILE A 1 208 ? -25.069 5.905 12.436 1.00 56.25 208 ILE A N 1
ATOM 1713 C CA . ILE A 1 208 ? -24.129 7.009 12.240 1.00 56.25 208 ILE A CA 1
ATOM 1714 C C . ILE A 1 208 ? -24.858 8.287 12.647 1.00 56.25 208 ILE A C 1
ATOM 1716 O O . ILE A 1 208 ? -25.781 8.731 11.971 1.00 56.25 208 ILE A O 1
ATOM 1720 N N . LYS A 1 209 ? -24.451 8.870 13.780 1.00 55.06 209 LYS A N 1
ATOM 1721 C CA . LYS A 1 209 ? -25.057 10.085 14.354 1.00 55.06 209 LYS A CA 1
ATOM 1722 C C . LYS A 1 209 ? -25.018 11.285 13.389 1.00 55.06 209 LYS A C 1
ATOM 1724 O O . LYS A 1 209 ? -25.767 12.234 13.563 1.00 55.06 209 LYS A O 1
ATOM 1729 N N . ASN A 1 210 ? -24.163 11.234 12.364 1.00 61.62 210 ASN A N 1
ATOM 1730 C CA . ASN A 1 210 ? -23.996 12.270 11.354 1.00 61.62 210 ASN A CA 1
ATOM 1731 C C . ASN A 1 210 ? -23.958 11.656 9.941 1.00 61.62 210 ASN A C 1
ATOM 1733 O O . ASN A 1 210 ? -22.940 11.093 9.542 1.00 61.62 210 ASN A O 1
ATOM 1737 N N . ARG A 1 211 ? -25.047 11.776 9.163 1.00 61.59 211 ARG A N 1
ATOM 1738 C CA . ARG A 1 211 ? -25.143 11.210 7.798 1.00 61.59 211 ARG A CA 1
ATOM 1739 C C . ARG A 1 211 ? -24.021 11.689 6.864 1.00 61.59 211 ARG A C 1
ATOM 1741 O O . ARG A 1 211 ? -23.623 10.935 5.989 1.00 61.59 211 ARG A O 1
ATOM 1748 N N . LYS A 1 212 ? -23.441 12.878 7.087 1.00 61.28 212 LYS A N 1
ATOM 1749 C CA . LYS A 1 212 ? -22.279 13.378 6.320 1.00 61.28 212 LYS A CA 1
ATOM 1750 C C . LYS A 1 212 ? -21.025 12.505 6.496 1.00 61.28 212 LYS A C 1
ATOM 1752 O O . LYS A 1 212 ? -20.230 12.381 5.575 1.00 61.28 212 LYS A O 1
ATOM 1757 N N . MET A 1 213 ? -20.877 11.846 7.649 1.00 60.66 213 MET A N 1
ATOM 1758 C CA . MET A 1 213 ? -19.755 10.946 7.948 1.00 60.66 213 MET A CA 1
ATOM 1759 C C . MET A 1 213 ? -19.833 9.622 7.174 1.00 60.66 213 MET A C 1
ATOM 1761 O O . MET A 1 213 ? -18.804 8.995 6.950 1.00 60.66 213 MET A O 1
ATOM 1765 N N . LEU A 1 214 ? -21.040 9.222 6.749 1.00 64.94 214 LEU A N 1
ATOM 1766 C CA . LEU A 1 214 ? -21.278 8.039 5.913 1.00 64.94 214 LEU A CA 1
ATOM 1767 C C . LEU A 1 214 ? -20.717 8.233 4.499 1.00 64.94 214 LEU A C 1
ATOM 1769 O O . LEU A 1 214 ? -20.225 7.282 3.910 1.00 64.94 214 LEU A O 1
ATOM 1773 N N . TRP A 1 215 ? -20.783 9.460 3.972 1.00 66.56 215 TRP A N 1
ATOM 1774 C CA . TRP A 1 215 ? -20.361 9.791 2.610 1.00 66.56 215 TRP A CA 1
ATOM 1775 C C . TRP A 1 215 ? -18.852 10.010 2.473 1.00 66.56 215 TRP A C 1
ATOM 1777 O O . TRP A 1 215 ? -18.343 9.946 1.362 1.00 66.56 215 TRP A O 1
ATOM 1787 N N . MET A 1 216 ? -18.115 10.230 3.569 1.00 67.12 216 MET A N 1
ATOM 1788 C CA . MET A 1 216 ? -16.669 10.492 3.504 1.00 67.12 216 MET A CA 1
ATOM 1789 C C . MET A 1 216 ? -15.849 9.347 2.879 1.00 67.12 216 MET A C 1
ATOM 1791 O O . MET A 1 216 ? -15.034 9.643 2.008 1.00 67.12 216 MET A O 1
ATOM 1795 N N . PRO A 1 217 ? -16.056 8.062 3.237 1.00 67.88 217 PRO A N 1
ATOM 1796 C CA . PRO A 1 217 ? -15.362 6.956 2.578 1.00 67.88 217 PRO A CA 1
ATOM 1797 C C . PRO A 1 217 ? -15.671 6.872 1.079 1.00 67.88 217 PRO A C 1
ATOM 1799 O O . PRO A 1 217 ? -14.767 6.647 0.283 1.00 67.88 217 PRO A O 1
ATOM 1802 N N . PHE A 1 218 ? -16.928 7.114 0.685 1.00 70.88 218 PHE A N 1
ATOM 1803 C CA . PHE A 1 218 ? -17.337 7.131 -0.722 1.00 70.88 218 PHE A CA 1
ATOM 1804 C C . PHE A 1 218 ? -16.753 8.318 -1.483 1.00 70.88 218 PHE A C 1
ATOM 1806 O O . PHE A 1 218 ? -16.348 8.155 -2.625 1.00 70.88 218 PHE A O 1
ATOM 1813 N N . GLY A 1 219 ? -16.680 9.494 -0.857 1.00 71.06 219 GLY A N 1
ATOM 1814 C CA . GLY A 1 219 ? -16.053 10.676 -1.441 1.00 71.06 219 GLY A CA 1
ATOM 1815 C C . GLY A 1 219 ? -14.559 10.463 -1.672 1.00 71.06 219 GLY A C 1
ATOM 1816 O O . GLY A 1 219 ? -14.081 10.694 -2.775 1.00 71.06 219 GLY A O 1
ATOM 1817 N N . ALA A 1 220 ? -13.839 9.951 -0.670 1.00 72.44 220 ALA A N 1
ATOM 1818 C CA . ALA A 1 220 ? -12.417 9.633 -0.797 1.00 72.44 220 ALA A CA 1
ATOM 1819 C C . ALA A 1 220 ? -12.161 8.561 -1.871 1.00 72.44 220 ALA A C 1
ATOM 1821 O O . ALA A 1 220 ? -11.273 8.716 -2.707 1.00 72.44 220 ALA A O 1
ATOM 1822 N N . TYR A 1 221 ? -12.978 7.504 -1.887 1.00 68.38 221 TYR A N 1
ATOM 1823 C CA . TYR A 1 221 ? -12.865 6.434 -2.873 1.00 68.38 221 TYR A CA 1
ATOM 1824 C C . TYR A 1 221 ? -13.224 6.907 -4.288 1.00 68.38 221 TYR A C 1
ATOM 1826 O O . TYR A 1 221 ? -12.463 6.676 -5.224 1.00 68.38 221 TYR A O 1
ATOM 1834 N N . GLY A 1 222 ? -14.325 7.644 -4.445 1.00 73.44 222 GLY A N 1
ATOM 1835 C CA . GLY A 1 222 ? -14.712 8.249 -5.717 1.0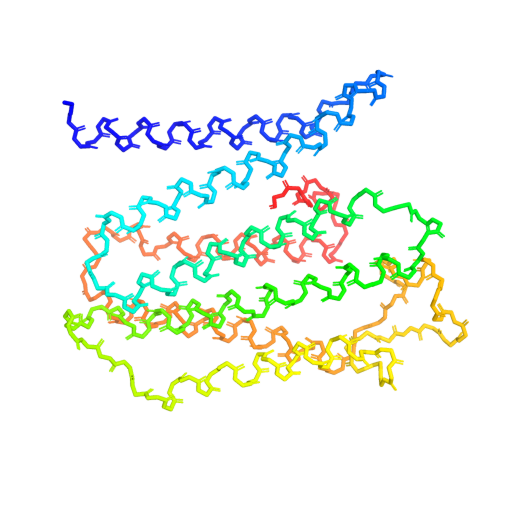0 73.44 222 GLY A CA 1
ATOM 1836 C C . GLY A 1 222 ? -13.610 9.149 -6.274 1.00 73.44 222 GLY A C 1
ATOM 1837 O O . GLY A 1 222 ? -13.278 9.037 -7.450 1.00 73.44 222 GLY A O 1
ATOM 1838 N N . LEU A 1 223 ? -12.966 9.952 -5.419 1.00 75.94 223 LEU A N 1
ATOM 1839 C CA . LEU A 1 223 ? -11.820 10.774 -5.814 1.00 75.94 223 LEU A CA 1
ATOM 1840 C C . LEU A 1 223 ? -10.643 9.922 -6.318 1.00 75.94 223 LEU A C 1
ATOM 1842 O O . LEU A 1 223 ? -10.046 10.256 -7.337 1.00 75.94 223 LEU A O 1
ATOM 1846 N N . SER A 1 224 ? -10.332 8.809 -5.641 1.00 68.31 224 SER A N 1
ATOM 1847 C CA . SER A 1 224 ? -9.254 7.898 -6.059 1.00 68.31 224 SER A CA 1
ATOM 1848 C C . SER A 1 224 ? -9.534 7.197 -7.393 1.00 68.31 224 SER A C 1
ATOM 1850 O O . SER A 1 224 ? -8.624 7.055 -8.208 1.00 68.31 224 SER A O 1
ATOM 1852 N N . VAL A 1 225 ? -10.789 6.821 -7.661 1.00 69.31 225 VAL A N 1
ATOM 1853 C CA . VAL A 1 225 ? -11.198 6.211 -8.937 1.00 69.31 225 VAL A CA 1
ATOM 1854 C C . VAL A 1 225 ? -11.133 7.235 -10.068 1.00 69.31 225 VAL A C 1
ATOM 1856 O O . VAL A 1 225 ? -10.554 6.951 -11.114 1.00 69.31 225 VAL A O 1
ATOM 1859 N N . VAL A 1 226 ? -11.662 8.444 -9.847 1.00 75.12 226 VAL A N 1
ATOM 1860 C CA . VAL A 1 226 ? -11.563 9.550 -10.814 1.00 75.12 226 VAL A CA 1
ATOM 1861 C C . VAL A 1 226 ? -10.100 9.870 -11.117 1.00 75.12 226 VAL A C 1
ATOM 1863 O O . VAL A 1 226 ? -9.748 10.055 -12.280 1.00 75.12 226 VAL A O 1
ATOM 1866 N N . TYR A 1 227 ? -9.234 9.868 -10.101 1.00 68.56 227 TYR A N 1
ATOM 1867 C CA . TYR A 1 227 ? -7.795 10.034 -10.287 1.00 68.56 227 TYR A CA 1
ATOM 1868 C C . TYR A 1 227 ? -7.179 8.913 -11.137 1.00 68.56 227 TYR A C 1
ATOM 1870 O O . TYR A 1 227 ? -6.464 9.209 -12.092 1.00 68.56 227 TYR A O 1
ATOM 1878 N N . GLY A 1 228 ? -7.479 7.644 -10.841 1.00 64.31 228 GLY A N 1
ATOM 1879 C CA . GLY A 1 228 ? -6.974 6.508 -11.619 1.00 64.31 228 GLY A CA 1
ATOM 1880 C C . GLY A 1 228 ? -7.378 6.578 -13.095 1.00 64.31 228 GLY A C 1
ATOM 1881 O O . GLY A 1 228 ? -6.549 6.353 -13.975 1.00 64.31 228 GLY A O 1
ATOM 1882 N N . ILE A 1 229 ? -8.623 6.979 -13.370 1.00 70.12 229 ILE A N 1
ATOM 1883 C CA . ILE A 1 229 ? -9.123 7.193 -14.735 1.00 70.12 229 ILE A CA 1
ATOM 1884 C C . ILE A 1 229 ? -8.398 8.371 -15.399 1.00 70.12 229 ILE A C 1
ATOM 1886 O O . ILE A 1 229 ? -7.929 8.243 -16.527 1.00 70.12 229 ILE A O 1
ATOM 1890 N N . ALA A 1 230 ? -8.249 9.503 -14.707 1.00 71.31 230 ALA A N 1
ATOM 1891 C CA . ALA A 1 230 ? -7.551 10.672 -15.244 1.00 71.31 230 ALA A CA 1
ATOM 1892 C C . ALA A 1 230 ? -6.072 10.389 -15.556 1.00 71.31 230 ALA A C 1
ATOM 1894 O O . ALA A 1 230 ? -5.544 10.901 -16.544 1.00 71.31 230 ALA A O 1
ATOM 1895 N N . TYR A 1 231 ? -5.423 9.560 -14.733 1.00 61.19 231 TYR A N 1
ATOM 1896 C CA . TYR A 1 231 ? -4.055 9.096 -14.944 1.00 61.19 231 TYR A CA 1
ATOM 1897 C C . TYR A 1 231 ? -3.944 8.202 -16.183 1.00 61.19 231 TYR A C 1
ATOM 1899 O O . TYR A 1 231 ? -3.088 8.437 -17.031 1.00 61.19 231 TYR A O 1
ATOM 1907 N N . TYR A 1 232 ? -4.845 7.226 -16.329 1.00 61.22 232 TYR A N 1
ATOM 1908 C CA . TYR A 1 232 ? -4.878 6.345 -17.498 1.00 61.22 232 TYR A CA 1
ATOM 1909 C C . TYR A 1 232 ? -5.129 7.113 -18.805 1.00 61.22 232 TYR A C 1
ATOM 1911 O O . TYR A 1 232 ? -4.519 6.823 -19.830 1.00 61.22 232 TYR A O 1
ATOM 1919 N N . LEU A 1 233 ? -5.977 8.143 -18.757 1.00 69.38 233 LEU A N 1
ATOM 1920 C CA . LEU A 1 233 ? -6.277 9.012 -19.898 1.00 69.38 233 LEU A CA 1
ATOM 1921 C C . LEU A 1 233 ? -5.172 10.041 -20.203 1.00 69.38 233 LEU A C 1
ATOM 1923 O O . LEU A 1 233 ? -5.359 10.869 -21.093 1.00 69.38 233 LEU A O 1
ATOM 1927 N N . ASN A 1 234 ? -4.038 10.016 -19.485 1.00 59.78 234 ASN A N 1
ATOM 1928 C CA . ASN A 1 234 ? -2.922 10.956 -19.654 1.00 59.78 234 ASN A CA 1
ATOM 1929 C C . ASN A 1 234 ? -3.353 12.438 -19.620 1.00 59.78 234 ASN A C 1
ATOM 1931 O O . ASN A 1 234 ? -2.709 13.303 -20.219 1.00 59.78 234 ASN A O 1
ATOM 1935 N N . LEU A 1 235 ? -4.436 12.757 -18.898 1.00 53.97 235 LEU A N 1
ATOM 1936 C CA . LEU A 1 235 ? -4.839 14.145 -18.694 1.00 53.97 235 LEU A CA 1
ATOM 1937 C C . LEU A 1 235 ? -3.697 14.877 -17.973 1.00 53.97 235 LEU A C 1
ATOM 1939 O O . LEU A 1 235 ? -3.110 14.292 -17.056 1.00 53.97 235 LEU A O 1
ATOM 1943 N N . PRO A 1 236 ? -3.386 16.143 -18.324 1.00 45.56 236 PRO A N 1
ATOM 1944 C CA . PRO A 1 236 ? -2.263 16.877 -17.744 1.00 45.56 236 PRO A CA 1
ATOM 1945 C C . PRO A 1 236 ? -2.240 16.750 -16.217 1.00 45.56 236 PRO A C 1
ATOM 1947 O O . PRO A 1 236 ? -1.208 16.399 -15.652 1.00 45.56 236 PRO A O 1
ATOM 1950 N N . SER A 1 237 ? -3.408 16.892 -15.575 1.00 37.59 237 SER A N 1
ATOM 1951 C CA . SER A 1 237 ? -3.667 16.775 -14.131 1.00 37.59 237 SER A CA 1
ATOM 1952 C C . SER A 1 237 ? -3.176 15.474 -13.462 1.00 37.59 237 SER A C 1
ATOM 1954 O O . SER A 1 237 ? -2.902 15.487 -12.264 1.00 37.59 237 SER A O 1
ATOM 1956 N N . GLY A 1 238 ? -3.029 14.364 -14.197 1.00 33.44 238 GLY A N 1
ATOM 1957 C CA . GLY A 1 238 ? -2.589 13.062 -13.670 1.00 33.44 238 GLY A CA 1
ATOM 1958 C C . GLY A 1 238 ? -1.102 13.001 -13.298 1.00 33.44 238 GLY A C 1
ATOM 1959 O O . GLY A 1 238 ? -0.725 12.251 -12.399 1.00 33.44 238 GLY A O 1
ATOM 1960 N N . LYS A 1 239 ? -0.256 13.842 -13.912 1.00 39.25 239 LYS A N 1
ATOM 1961 C CA . LYS A 1 239 ? 1.161 13.984 -13.520 1.00 39.25 239 LYS A CA 1
ATOM 1962 C C . LYS A 1 239 ? 1.335 14.776 -12.216 1.00 39.25 239 LYS A C 1
ATOM 1964 O O . LYS A 1 239 ? 2.313 14.574 -11.507 1.00 39.25 239 LYS A O 1
ATOM 1969 N N . TYR A 1 240 ? 0.367 15.626 -11.863 1.00 35.88 240 TYR A N 1
ATOM 1970 C CA . TYR A 1 240 ? 0.453 16.554 -10.725 1.00 35.88 240 TYR A CA 1
ATOM 1971 C C . TYR A 1 240 ? 0.128 15.916 -9.361 1.00 35.88 240 TYR A C 1
ATOM 1973 O O . TYR A 1 240 ? 0.377 16.533 -8.329 1.00 35.88 240 TYR A O 1
ATOM 1981 N N . PHE A 1 241 ? -0.412 14.691 -9.329 1.00 35.50 241 PHE A N 1
ATOM 1982 C CA . PHE A 1 241 ? -0.810 14.001 -8.090 1.00 35.50 241 PHE A CA 1
ATOM 1983 C C . PHE A 1 241 ? -0.079 12.670 -7.841 1.00 35.50 241 PHE A C 1
ATOM 1985 O O . PHE A 1 241 ? -0.409 11.959 -6.895 1.00 35.50 241 PHE A O 1
ATOM 1992 N N . GLN A 1 242 ? 0.982 12.362 -8.601 1.00 36.66 242 GLN A N 1
ATOM 1993 C CA . GLN A 1 242 ? 1.899 11.240 -8.319 1.00 36.66 242 GLN A CA 1
ATOM 1994 C C . GLN A 1 242 ? 2.563 11.311 -6.915 1.00 36.66 242 GLN A C 1
ATOM 1996 O O . GLN A 1 242 ? 3.241 10.368 -6.495 1.00 36.66 242 GLN A O 1
ATOM 2001 N N . ALA A 1 243 ? 2.371 12.417 -6.184 1.00 38.00 243 ALA A N 1
ATOM 2002 C CA . ALA A 1 243 ? 3.062 12.800 -4.955 1.00 38.00 243 ALA A CA 1
ATOM 2003 C C . ALA A 1 243 ? 2.169 12.898 -3.694 1.00 38.00 243 ALA A C 1
ATOM 2005 O O . ALA A 1 243 ? 2.505 13.640 -2.765 1.00 38.00 243 ALA A O 1
ATOM 2006 N N . ILE A 1 244 ? 1.073 12.133 -3.632 1.00 33.47 244 ILE A N 1
ATOM 2007 C CA . ILE A 1 244 ? 0.498 11.660 -2.355 1.00 33.47 244 ILE A CA 1
ATOM 2008 C C . ILE A 1 244 ? 0.690 10.136 -2.277 1.00 33.47 244 ILE A C 1
ATOM 2010 O O . ILE A 1 244 ? 0.948 9.638 -1.163 1.00 33.47 244 ILE A O 1
#